Protein AF-F1VVU9-F1 (afdb_monomer_lite)

Foldseek 3Di:
DDDDDDDLVLLLVLCVVCVVVVHHDDLVSSCVSSVVDDDSVRSVVSVVVSCVVCVVVVVCVVVPPPDPPVVVVVVVVVVVVVVVVVVVVVVVVVVVVVVVVVVVVVVVVVVVVVVVVVVVVVVVVVVVVVVVVVVVVVVVVVVVVVVVVVVVVVVVVVVVVVVVVVVVVVVVVVVVVVVVVVVVVVVVVVVVVVVVVVVVVVVVVVVVVVVVVVVVVVVVVVVVVVVVVVVVVVVVVVVVVVVVVVVVVVVVVVVVVVVVVVVVVVVVVVVVVVVVVVVVVVVVVVVVVVVVVVVVVVVVVVVVVVVVVVVVVVVVVVVVVVVVVVVVVVVVVVVVVVVVVVVPPPVPDDDDDDDD

Secondary structure (DSSP, 8-state):
----PPPHHHHHHHHHHHHHTT----HHHHHHHTTT-S-HHHHHHHHHHHHHHHGGGTSSSSSSS---HHHHHHHHHHHHHHHHHHHHHHHHHHHHHHHHHHHHHHHHHHHHHHHHHHHHHHHHHHHHHHHHHHHHHHHHHHHHHHHHHHHHHHHHHHHHHHHHHHHHHHHHHHHHHHHHHHHHHHHHHHHHHHHHHHHHHHHHHHHHHHHHHHHHHHHHHHHHHHHHHHHHHHHHHHHHHHHHHHHHHHHHHHHHHHHHHHHHHHHHHHHHHHHHHHHHHHHHHHHHHHHHHHHHHHHHHHHHHHHHHHHHHHHHHHHHHHHHHHHHHHHHHHHHHHHHHHHHSSSSS-------

pLDDT: mean 82.26, std 16.67, range [35.66, 98.62]

Structure (mmCIF, N/CA/C/O backbone):
data_AF-F1VVU9-F1
#
_entry.id   AF-F1VVU9-F1
#
loop_
_atom_site.group_PDB
_atom_site.id
_atom_site.type_symbol
_atom_site.label_atom_id
_atom_site.label_alt_id
_atom_site.label_comp_id
_atom_site.label_asym_id
_atom_site.label_entity_id
_atom_site.label_seq_id
_atom_site.pdbx_PDB_ins_code
_atom_site.Cartn_x
_atom_site.Cartn_y
_atom_site.Cartn_z
_atom_site.occupancy
_atom_site.B_iso_or_equiv
_atom_site.auth_seq_id
_atom_site.auth_comp_id
_atom_site.auth_asym_id
_atom_site.auth_atom_id
_atom_site.pdbx_PDB_model_num
ATOM 1 N N . MET A 1 1 ? -30.086 0.769 147.452 1.00 35.66 1 MET A N 1
ATOM 2 C CA . MET A 1 1 ? -30.772 2.062 147.664 1.00 35.66 1 MET A CA 1
ATOM 3 C C . MET A 1 1 ? -32.186 1.770 148.122 1.00 35.66 1 MET A C 1
ATOM 5 O O . MET A 1 1 ? -32.934 1.160 147.366 1.00 35.66 1 MET A O 1
ATOM 9 N N . ALA A 1 2 ? -32.494 2.107 149.375 1.00 41.84 2 ALA A N 1
ATOM 10 C CA . ALA A 1 2 ? -33.818 1.946 149.959 1.00 41.84 2 ALA A CA 1
ATOM 11 C C . ALA A 1 2 ? -34.855 2.636 149.065 1.00 41.84 2 ALA A C 1
ATOM 13 O O . ALA A 1 2 ? -34.776 3.839 148.826 1.00 41.84 2 ALA A O 1
ATOM 14 N N . ARG A 1 3 ? -35.791 1.856 148.530 1.00 45.25 3 ARG A N 1
ATOM 15 C CA . ARG A 1 3 ? -36.979 2.381 147.863 1.00 45.25 3 ARG A CA 1
ATOM 16 C C . ARG A 1 3 ? -38.146 2.032 148.765 1.00 45.25 3 ARG A C 1
ATOM 18 O O . ARG A 1 3 ? -38.352 0.856 149.054 1.00 45.25 3 ARG A O 1
ATOM 25 N N . ALA A 1 4 ? -38.785 3.079 149.280 1.00 53.47 4 ALA A N 1
ATOM 26 C CA . ALA A 1 4 ? -39.844 3.025 150.273 1.00 53.47 4 ALA A CA 1
ATOM 27 C C . ALA A 1 4 ? -40.844 1.914 149.931 1.00 53.47 4 ALA A C 1
ATOM 29 O O . ALA A 1 4 ? -41.379 1.868 148.821 1.00 53.47 4 ALA A O 1
ATOM 30 N N . GLY A 1 5 ? -41.045 0.987 150.870 1.00 62.97 5 GLY A N 1
ATOM 31 C CA . GLY A 1 5 ? -42.147 0.041 150.773 1.00 62.97 5 GLY A CA 1
ATOM 32 C C . GLY A 1 5 ? -43.445 0.832 150.664 1.00 62.97 5 GLY A C 1
ATOM 33 O O . GLY A 1 5 ? -43.626 1.814 151.376 1.00 62.97 5 GLY A O 1
ATOM 34 N N . ILE A 1 6 ? -44.316 0.447 149.739 1.00 71.19 6 ILE A N 1
ATOM 35 C CA . ILE A 1 6 ? -45.601 1.122 149.546 1.00 71.19 6 ILE A CA 1
ATOM 36 C C . ILE A 1 6 ? -46.454 0.902 150.789 1.00 71.19 6 ILE A C 1
ATOM 38 O O . ILE A 1 6 ? -46.707 -0.247 151.160 1.00 71.19 6 ILE A O 1
ATOM 42 N N . LEU A 1 7 ? -46.908 1.991 151.412 1.00 77.56 7 LEU A N 1
ATOM 43 C CA . LEU A 1 7 ? -47.885 1.924 152.490 1.00 77.56 7 LEU A CA 1
ATOM 44 C C . LEU A 1 7 ? -49.290 1.709 151.913 1.00 77.56 7 LEU A C 1
ATOM 46 O O . LEU A 1 7 ? -49.639 2.207 150.842 1.00 77.56 7 LEU A O 1
ATOM 50 N N . TYR A 1 8 ? -50.125 0.985 152.659 1.00 78.81 8 TYR A N 1
ATOM 51 C CA . TYR A 1 8 ? -51.519 0.734 152.284 1.00 78.81 8 TYR A CA 1
ATOM 52 C C . TYR A 1 8 ? -52.319 2.033 152.077 1.00 78.81 8 TYR A C 1
ATOM 54 O O . TYR A 1 8 ? -53.141 2.098 151.169 1.00 78.81 8 TYR A O 1
ATOM 62 N N . SER A 1 9 ? -52.029 3.083 152.854 1.00 77.38 9 SER A N 1
ATOM 63 C CA . SER A 1 9 ? -52.656 4.407 152.735 1.00 77.38 9 SER A CA 1
ATOM 64 C C . SER A 1 9 ? -52.419 5.064 151.376 1.00 77.38 9 SER A C 1
ATOM 66 O O . SER A 1 9 ? -53.338 5.648 150.804 1.00 77.38 9 SER A O 1
ATOM 68 N N . ASP A 1 10 ? -51.208 4.940 150.830 1.00 80.19 10 ASP A N 1
ATOM 69 C CA . ASP A 1 10 ? -50.853 5.551 149.548 1.00 80.19 10 ASP A CA 1
ATOM 70 C C . ASP A 1 10 ? -51.567 4.833 148.403 1.00 80.19 10 ASP A C 1
ATOM 72 O O . ASP A 1 10 ? -52.120 5.467 147.502 1.00 80.19 10 ASP A O 1
ATOM 76 N N . LEU A 1 11 ? -51.630 3.501 148.482 1.00 84.81 11 LEU A N 1
ATOM 77 C CA . LEU A 1 11 ? -52.367 2.678 147.530 1.00 84.81 11 LEU A CA 1
ATOM 78 C C . LEU A 1 11 ? -53.877 2.935 147.597 1.00 84.81 11 LEU A C 1
ATOM 80 O O . LEU A 1 11 ? -54.511 3.041 146.549 1.00 84.81 11 LEU A O 1
ATOM 84 N N . ALA A 1 12 ? -54.440 3.082 148.799 1.00 78.88 12 ALA A N 1
ATOM 85 C CA . ALA A 1 12 ? -55.850 3.402 148.997 1.00 78.88 12 ALA A CA 1
ATOM 86 C C . ALA A 1 12 ? -56.210 4.779 148.414 1.00 78.88 12 ALA A C 1
ATOM 88 O O . ALA A 1 12 ? -57.203 4.899 147.700 1.00 78.88 12 ALA A O 1
ATOM 89 N N . ASN A 1 13 ? -55.365 5.795 148.623 1.00 81.31 13 ASN A N 1
ATOM 90 C CA . ASN A 1 13 ? -55.556 7.128 148.042 1.00 81.31 13 ASN A CA 1
ATOM 91 C C . ASN A 1 13 ? -55.438 7.121 146.510 1.00 81.31 13 ASN A C 1
ATOM 93 O O . ASN A 1 13 ? -56.239 7.758 145.823 1.00 81.31 13 ASN A O 1
ATOM 97 N N . ALA A 1 14 ? -54.463 6.394 145.958 1.00 81.25 14 ALA A N 1
ATOM 98 C CA . ALA A 1 14 ? -54.298 6.265 144.510 1.00 81.25 14 ALA A CA 1
ATOM 99 C C . ALA A 1 14 ? -55.477 5.520 143.861 1.00 81.25 14 ALA A C 1
ATOM 101 O O . ALA A 1 14 ? -55.966 5.933 142.809 1.00 81.25 14 ALA A O 1
ATOM 102 N N . ALA A 1 15 ? -55.969 4.455 144.499 1.00 80.44 15 ALA A N 1
ATOM 103 C CA . ALA A 1 15 ? -57.132 3.712 144.029 1.00 80.44 15 ALA A CA 1
ATOM 104 C C . ALA A 1 15 ? -58.431 4.535 144.139 1.00 80.44 15 ALA A C 1
ATOM 106 O O . ALA A 1 15 ? -59.210 4.552 143.186 1.00 80.44 15 ALA A O 1
ATOM 107 N N . ALA A 1 16 ? -58.625 5.286 145.230 1.00 79.88 16 ALA A N 1
ATOM 108 C CA . ALA A 1 16 ? -59.770 6.182 145.403 1.00 79.88 16 ALA A CA 1
ATOM 109 C C . ALA A 1 16 ? -59.789 7.324 144.370 1.00 79.88 16 ALA A C 1
ATOM 111 O O . ALA A 1 16 ? -60.843 7.624 143.812 1.00 79.88 16 ALA A O 1
ATOM 112 N N . ARG A 1 17 ? -58.628 7.919 144.044 1.00 80.88 17 ARG A N 1
ATOM 113 C CA . ARG A 1 17 ? -58.523 8.930 142.972 1.00 80.88 17 ARG A CA 1
ATOM 114 C C . ARG A 1 17 ? -58.902 8.371 141.601 1.00 80.88 17 ARG A C 1
ATOM 116 O O . ARG A 1 17 ? -59.651 9.015 140.879 1.00 80.88 17 ARG A O 1
ATOM 123 N N . LEU A 1 18 ? -58.438 7.167 141.259 1.00 80.19 18 LEU A N 1
ATOM 124 C CA . LEU A 1 18 ? -58.791 6.527 139.985 1.00 80.19 18 LEU A CA 1
ATOM 125 C C . LEU A 1 18 ? -60.296 6.254 139.870 1.00 80.19 18 LEU A C 1
ATOM 127 O O . LEU A 1 18 ? -60.867 6.469 138.801 1.00 80.19 18 LEU A O 1
ATOM 131 N N . VAL A 1 19 ? -60.941 5.845 140.968 1.00 80.50 19 VAL A N 1
ATOM 132 C CA . VAL A 1 19 ? -62.401 5.669 141.007 1.00 80.50 19 VAL A CA 1
ATOM 133 C C . VAL A 1 19 ? -63.136 7.004 140.879 1.00 80.50 19 VAL A C 1
ATOM 135 O O . VAL A 1 19 ? -64.104 7.073 140.128 1.00 80.50 19 VAL A O 1
ATOM 138 N N . ALA A 1 20 ? -62.665 8.074 141.531 1.00 75.50 20 ALA A N 1
ATOM 139 C CA . ALA A 1 20 ? -63.241 9.414 141.371 1.00 75.50 20 ALA A CA 1
ATOM 140 C C . ALA A 1 20 ? -63.119 9.947 139.927 1.00 75.50 20 ALA A C 1
ATOM 142 O O . ALA A 1 20 ? -63.977 10.696 139.471 1.00 75.50 20 ALA A O 1
ATOM 143 N N . GLU A 1 21 ? -62.097 9.515 139.183 1.00 75.56 21 GLU A N 1
ATOM 144 C CA . GLU A 1 21 ? -61.937 9.775 137.743 1.00 75.56 21 GLU A CA 1
ATOM 145 C C . GLU A 1 21 ? -62.767 8.837 136.838 1.00 75.56 21 GLU A C 1
ATOM 147 O O . GLU A 1 21 ? -62.629 8.881 135.614 1.00 75.56 21 GLU A O 1
ATOM 152 N N . GLY A 1 22 ? -63.597 7.955 137.406 1.00 67.06 22 GLY A N 1
ATOM 153 C CA . GLY A 1 22 ? -64.422 6.997 136.660 1.00 67.06 22 GLY A CA 1
ATOM 154 C C . GLY A 1 22 ? -63.644 5.834 136.029 1.00 67.06 22 GLY A C 1
ATOM 155 O O . GLY A 1 22 ? -64.197 5.092 135.216 1.00 67.06 22 GLY A O 1
ATOM 156 N N . LYS A 1 23 ? -62.365 5.645 136.383 1.00 73.75 23 LYS A N 1
ATOM 157 C CA . LYS A 1 23 ? -61.509 4.565 135.863 1.00 73.75 23 LYS A CA 1
ATOM 158 C C . LYS A 1 23 ? -61.449 3.406 136.855 1.00 73.75 23 LYS A C 1
ATOM 160 O O . LYS A 1 23 ? -61.218 3.589 138.046 1.00 73.75 23 LYS A O 1
ATOM 165 N N . ASN A 1 24 ? -61.590 2.179 136.358 1.00 73.00 24 ASN A N 1
ATOM 166 C CA . ASN A 1 24 ? -61.609 0.992 137.212 1.00 73.00 24 ASN A CA 1
ATOM 167 C C . ASN A 1 24 ? -60.177 0.642 137.690 1.00 73.00 24 ASN A C 1
ATOM 169 O O . ASN A 1 24 ? -59.316 0.364 136.847 1.00 73.00 24 ASN A O 1
ATOM 173 N N . PRO A 1 25 ? -59.870 0.648 139.005 1.00 78.25 25 PRO A N 1
ATOM 174 C CA . PRO A 1 25 ? -58.500 0.501 139.491 1.00 78.25 25 PRO A CA 1
ATOM 175 C C . PRO A 1 25 ? -57.985 -0.927 139.253 1.00 78.25 25 PRO A C 1
ATOM 177 O O . PRO A 1 25 ? -58.376 -1.883 139.926 1.00 78.25 25 PRO A O 1
ATOM 180 N N . THR A 1 26 ? -57.098 -1.095 138.276 1.00 80.50 26 THR A N 1
ATOM 181 C CA . THR A 1 26 ? -56.337 -2.324 138.009 1.00 80.50 26 THR A CA 1
ATOM 182 C C . THR A 1 26 ? -54.930 -2.206 138.591 1.00 80.50 26 THR A C 1
ATOM 184 O O . THR A 1 26 ? -54.465 -1.114 138.909 1.00 80.50 26 THR A O 1
ATOM 187 N N . VAL A 1 27 ? -54.227 -3.332 138.751 1.00 78.38 27 VAL A N 1
ATOM 188 C CA . VAL A 1 27 ? -52.868 -3.340 139.329 1.00 78.38 27 VAL A CA 1
ATOM 189 C C . VAL A 1 27 ? -51.932 -2.407 138.553 1.00 78.38 27 VAL A C 1
ATOM 191 O O . VAL A 1 27 ? -51.147 -1.686 139.164 1.00 78.38 27 VAL A O 1
ATOM 194 N N . ASP A 1 28 ? -52.048 -2.373 137.224 1.00 79.50 28 ASP A N 1
ATOM 195 C CA . ASP A 1 28 ? -51.233 -1.504 136.376 1.00 79.50 28 ASP A CA 1
ATOM 196 C C . ASP A 1 28 ? -51.656 -0.032 136.455 1.00 79.50 28 ASP A C 1
ATOM 198 O O . ASP A 1 28 ? -50.787 0.832 136.573 1.00 79.50 28 ASP A O 1
ATOM 202 N N . SER A 1 29 ? -52.958 0.277 136.494 1.00 80.56 29 SER A N 1
ATOM 203 C CA . SER A 1 29 ? -53.413 1.670 136.613 1.00 80.56 29 SER A CA 1
ATOM 204 C C . SER A 1 29 ? -53.068 2.279 137.976 1.00 80.56 29 SER A C 1
ATOM 206 O O . SER A 1 29 ? -52.624 3.423 138.041 1.00 80.56 29 SER A O 1
ATOM 208 N N . VAL A 1 30 ? -53.201 1.512 139.064 1.00 80.81 30 VAL A N 1
ATOM 209 C CA . VAL A 1 30 ? -52.825 1.943 140.424 1.00 80.81 30 VAL A CA 1
ATOM 210 C C . VAL A 1 30 ? -51.312 2.105 140.538 1.00 80.81 30 VAL A C 1
ATOM 212 O O . VAL A 1 30 ? -50.839 3.072 141.126 1.00 80.81 30 VAL A O 1
ATOM 215 N N . ARG A 1 31 ? -50.535 1.214 139.912 1.00 83.62 31 ARG A N 1
ATOM 216 C CA . ARG A 1 31 ? -49.077 1.352 139.835 1.00 83.62 31 ARG A CA 1
ATOM 217 C C . ARG A 1 31 ? -48.668 2.629 139.104 1.00 83.62 31 ARG A C 1
ATOM 219 O O . ARG A 1 31 ? -47.769 3.316 139.578 1.00 83.62 31 ARG A O 1
ATOM 226 N N . VAL A 1 32 ? -49.319 2.974 137.992 1.00 81.38 32 VAL A N 1
ATOM 227 C CA . VAL A 1 32 ? -49.064 4.245 137.289 1.00 81.38 32 VAL A CA 1
ATOM 228 C C . VAL A 1 32 ? -49.434 5.441 138.170 1.00 81.38 32 VAL A C 1
ATOM 230 O O . VAL A 1 32 ? -48.628 6.361 138.290 1.00 81.38 32 VAL A O 1
ATOM 233 N N . ALA A 1 33 ? -50.584 5.403 138.849 1.00 79.56 33 ALA A N 1
ATOM 234 C CA . ALA A 1 33 ? -51.021 6.467 139.761 1.00 79.56 33 ALA A CA 1
ATOM 235 C C . ALA A 1 33 ? -50.081 6.661 140.970 1.00 79.56 33 ALA A C 1
ATOM 237 O O . ALA A 1 33 ? -49.940 7.774 141.468 1.00 79.56 33 ALA A O 1
ATOM 238 N N . LEU A 1 34 ? -49.384 5.602 141.394 1.00 78.44 34 LEU A N 1
ATOM 239 C CA . LEU A 1 34 ? -48.318 5.623 142.406 1.00 78.44 34 LEU A CA 1
ATOM 240 C C . LEU A 1 34 ? -46.930 5.985 141.829 1.00 78.44 34 LEU A C 1
ATOM 242 O O . LEU A 1 34 ? -45.905 5.769 142.478 1.00 78.44 34 LEU A O 1
ATOM 246 N N . GLY A 1 35 ? -46.857 6.493 140.594 1.00 79.38 35 GLY A N 1
ATOM 247 C CA . GLY A 1 35 ? -45.598 6.889 139.954 1.00 79.38 35 GLY A CA 1
ATOM 248 C C . GLY A 1 35 ? -44.742 5.708 139.484 1.00 79.38 35 GLY A C 1
ATOM 249 O O . GLY A 1 35 ? -43.517 5.758 139.556 1.00 79.38 35 GLY A O 1
ATOM 250 N N . SER A 1 36 ? -45.372 4.618 139.037 1.00 76.88 36 SER A N 1
ATOM 251 C CA . SER A 1 36 ? -44.733 3.361 138.601 1.00 76.88 36 SER A CA 1
ATOM 252 C C . SER A 1 36 ? -43.874 2.658 139.660 1.00 76.88 36 SER A C 1
ATOM 254 O O . SER A 1 36 ? -43.058 1.789 139.332 1.00 76.88 36 SER A O 1
ATOM 256 N N . THR A 1 37 ? -44.091 2.987 140.932 1.00 71.94 37 THR A N 1
ATOM 257 C CA . THR A 1 37 ? -43.375 2.414 142.076 1.00 71.94 37 THR A CA 1
ATOM 258 C C . THR A 1 37 ? -44.166 1.233 142.644 1.00 71.94 37 THR A C 1
ATOM 260 O O . THR A 1 37 ? -45.393 1.258 142.651 1.00 71.94 37 THR A O 1
ATOM 263 N N . GLY A 1 38 ? -43.469 0.178 143.091 1.00 72.00 38 GLY A N 1
ATOM 264 C CA . GLY A 1 38 ? -44.067 -1.069 143.593 1.00 72.00 38 GLY A CA 1
ATOM 265 C C . GLY A 1 38 ? -44.114 -2.201 142.580 1.00 72.00 38 GLY A C 1
ATOM 266 O O . GLY A 1 38 ? -44.507 -2.014 141.428 1.00 72.00 38 GLY A O 1
ATOM 267 N N . SER A 1 39 ? -43.727 -3.404 143.004 1.00 75.31 39 SER A N 1
ATOM 268 C CA . SER A 1 39 ? -43.893 -4.601 142.183 1.00 75.31 39 SER A CA 1
ATOM 269 C C . SER A 1 39 ? -45.364 -5.021 142.143 1.00 75.31 39 SER A C 1
ATOM 271 O O . SER A 1 39 ? -46.108 -4.862 143.116 1.00 75.31 39 SER A O 1
ATOM 273 N N . LYS A 1 40 ? -45.782 -5.618 141.016 1.00 73.56 40 LYS A N 1
ATOM 274 C CA . LYS A 1 40 ? -47.131 -6.189 140.852 1.00 73.56 40 LYS A CA 1
ATOM 275 C C . LYS A 1 40 ? -47.493 -7.145 141.999 1.00 73.56 40 LYS A C 1
ATOM 277 O O . LYS A 1 40 ? -48.642 -7.161 142.422 1.00 73.56 40 LYS A O 1
ATOM 282 N N . SER A 1 41 ? -46.510 -7.872 142.542 1.00 74.62 41 SER A N 1
ATOM 283 C CA . SER A 1 41 ? -46.673 -8.795 143.673 1.00 74.62 41 SER A CA 1
ATOM 284 C C . SER A 1 41 ? -47.023 -8.118 145.003 1.00 74.62 41 SER A C 1
ATOM 286 O O . SER A 1 41 ? -47.679 -8.743 145.826 1.00 74.62 41 SER A O 1
ATOM 288 N N . THR A 1 42 ? -46.625 -6.859 145.214 1.00 77.88 42 THR A N 1
ATOM 289 C CA . THR A 1 42 ? -46.925 -6.100 146.443 1.00 77.88 42 THR A CA 1
ATOM 290 C C . THR A 1 42 ? -48.225 -5.308 146.303 1.00 77.88 42 THR A C 1
ATOM 292 O O . THR A 1 42 ? -49.017 -5.238 147.238 1.00 77.88 42 THR A O 1
ATOM 295 N N . ILE A 1 43 ? -48.490 -4.759 145.112 1.00 79.06 43 ILE A N 1
ATOM 296 C CA . ILE A 1 43 ? -49.705 -3.978 144.825 1.00 79.06 43 ILE A CA 1
ATOM 297 C C . ILE A 1 43 ? -50.937 -4.885 144.737 1.00 79.06 43 ILE A C 1
ATOM 299 O O . ILE A 1 43 ? -51.990 -4.511 145.237 1.00 79.06 43 ILE A O 1
ATOM 303 N N . ALA A 1 44 ? -50.834 -6.080 144.146 1.00 79.44 44 ALA A N 1
ATOM 304 C CA . ALA A 1 44 ? -51.977 -6.980 143.981 1.00 79.44 44 ALA A CA 1
ATOM 305 C C . ALA A 1 44 ? -52.686 -7.372 145.300 1.00 79.44 44 ALA A C 1
ATOM 307 O O . ALA A 1 44 ? -53.908 -7.228 145.350 1.00 79.44 44 ALA A O 1
ATOM 308 N N . PRO A 1 45 ? -52.002 -7.821 146.376 1.00 79.19 45 PRO A N 1
ATOM 309 C CA . PRO A 1 45 ? -52.670 -8.159 147.635 1.00 79.19 45 PRO A CA 1
ATOM 310 C C . PRO A 1 45 ? -53.223 -6.929 148.368 1.00 79.19 45 PRO A C 1
ATOM 312 O O . PRO A 1 45 ? -54.320 -7.001 148.917 1.00 79.19 45 PRO A O 1
ATOM 315 N N . LEU A 1 46 ? -52.526 -5.786 148.328 1.00 80.69 46 LEU A N 1
ATOM 316 C CA . LEU A 1 46 ? -53.005 -4.534 148.928 1.00 80.69 46 LEU A CA 1
ATOM 317 C C . LEU A 1 46 ? -54.212 -3.963 148.168 1.00 80.69 46 LEU A C 1
ATOM 319 O O . LEU A 1 46 ? -55.184 -3.557 148.792 1.00 80.69 46 LEU A O 1
ATOM 323 N N . LEU A 1 47 ? -54.202 -4.005 146.833 1.00 80.00 47 LEU A N 1
ATOM 324 C CA . LEU A 1 47 ? -55.339 -3.612 145.999 1.00 80.00 47 LEU A CA 1
ATOM 325 C C . LEU A 1 47 ? -56.507 -4.581 146.155 1.00 80.00 47 LEU A C 1
ATOM 327 O O . LEU A 1 47 ? -57.649 -4.146 146.112 1.00 80.00 47 LEU A O 1
ATOM 331 N N . LYS A 1 48 ? -56.246 -5.875 146.368 1.00 79.19 48 LYS A N 1
ATOM 332 C CA . LYS A 1 48 ? -57.291 -6.849 146.700 1.00 79.19 48 LYS A CA 1
ATOM 333 C C . LYS A 1 48 ? -57.898 -6.569 148.076 1.00 79.19 48 LYS A C 1
ATOM 335 O O . LYS A 1 48 ? -59.107 -6.682 148.203 1.00 79.19 48 LYS A O 1
ATOM 340 N N . ARG A 1 49 ? -57.101 -6.160 149.072 1.00 79.19 49 ARG A N 1
ATOM 341 C CA . ARG A 1 49 ? -57.602 -5.732 150.390 1.00 79.19 49 ARG A CA 1
ATOM 342 C C . ARG A 1 49 ? -58.408 -4.433 150.302 1.00 79.19 49 ARG A C 1
ATOM 344 O O . ARG A 1 49 ? -59.511 -4.389 150.823 1.00 79.19 49 ARG A O 1
ATOM 351 N N . TRP A 1 50 ? -57.917 -3.436 149.566 1.00 77.88 50 TRP A N 1
ATOM 352 C CA . TRP A 1 50 ? -58.646 -2.187 149.328 1.00 77.88 50 TRP A CA 1
ATOM 353 C C . TRP A 1 50 ? -59.939 -2.426 148.552 1.00 77.88 50 TRP A C 1
ATOM 355 O O . TRP A 1 50 ? -60.985 -1.926 148.943 1.00 77.88 50 TRP A O 1
ATOM 365 N N . LYS A 1 51 ? -59.893 -3.256 147.500 1.00 74.12 51 LYS A N 1
ATOM 366 C CA . LYS A 1 51 ? -61.091 -3.692 146.786 1.00 74.12 51 LYS A CA 1
ATOM 367 C C . LYS A 1 51 ? -62.016 -4.482 147.694 1.00 74.12 51 LYS A C 1
ATOM 369 O O . LYS A 1 51 ? -63.189 -4.228 147.615 1.00 74.12 51 LYS A O 1
ATOM 374 N N . ALA A 1 52 ? -61.557 -5.359 148.580 1.00 73.44 52 ALA A N 1
ATOM 375 C CA . ALA A 1 52 ? -62.459 -6.024 149.523 1.00 73.44 52 ALA A CA 1
ATOM 376 C C . ALA A 1 52 ? -63.120 -5.026 150.498 1.00 73.44 52 ALA A C 1
ATOM 378 O O . ALA A 1 52 ? -64.307 -5.143 150.757 1.00 73.44 52 ALA A O 1
ATOM 379 N N . GLU A 1 53 ? -62.388 -4.011 150.972 1.00 66.94 53 GLU A N 1
ATOM 380 C CA . GLU A 1 53 ? -62.917 -2.954 151.852 1.00 66.94 53 GLU A CA 1
ATOM 381 C C . GLU A 1 53 ? -63.802 -1.918 151.105 1.00 66.94 53 GLU A C 1
ATOM 383 O O . GLU A 1 53 ? -64.583 -1.227 151.747 1.00 66.94 53 GLU A O 1
ATOM 388 N N . HIS A 1 54 ? -63.702 -1.797 149.768 1.00 64.94 54 HIS A N 1
ATOM 389 C CA . HIS A 1 54 ? -64.432 -0.812 148.935 1.00 64.94 54 HIS A CA 1
ATOM 390 C C . HIS A 1 54 ? -65.328 -1.435 147.830 1.00 64.94 54 HIS A C 1
ATOM 392 O O . HIS A 1 54 ? -66.011 -0.705 147.113 1.00 64.94 54 HIS A O 1
ATOM 398 N N . GLN A 1 55 ? -65.358 -2.763 147.655 1.00 55.41 55 GLN A N 1
ATOM 399 C CA . GLN A 1 55 ? -66.237 -3.478 146.704 1.00 55.41 55 GLN A CA 1
ATOM 400 C C . GLN A 1 55 ? -67.641 -3.684 147.263 1.00 55.41 55 GLN A C 1
ATOM 402 O O . GLN A 1 55 ? -68.558 -3.861 146.464 1.00 55.41 55 GLN A O 1
ATOM 407 N N . ASP A 1 56 ? -67.836 -3.526 148.572 1.00 48.53 56 ASP A N 1
ATOM 408 C CA . ASP A 1 56 ? -69.175 -3.394 149.153 1.00 48.53 56 ASP A CA 1
ATOM 409 C C . ASP A 1 56 ? -69.839 -2.046 148.796 1.00 48.53 56 ASP A C 1
ATOM 411 O O . ASP A 1 56 ? -71.034 -1.882 149.002 1.00 48.53 56 ASP A O 1
ATOM 415 N N . ALA A 1 57 ? -69.117 -1.110 148.159 1.00 51.28 57 ALA A N 1
ATOM 416 C CA . ALA A 1 57 ? -69.660 0.173 147.694 1.00 51.28 57 ALA A CA 1
ATOM 417 C C . ALA A 1 57 ? -69.996 0.226 146.185 1.00 51.28 57 ALA A C 1
ATOM 419 O O . ALA A 1 57 ? -70.520 1.231 145.710 1.00 51.28 57 ALA A O 1
ATOM 420 N N . VAL A 1 58 ? -69.724 -0.833 145.403 1.00 48.66 58 VAL A N 1
ATOM 421 C CA . VAL A 1 58 ? -70.039 -0.880 143.949 1.00 48.66 58 VAL A CA 1
ATOM 422 C C . VAL A 1 58 ? -71.228 -1.803 143.638 1.00 48.66 58 VAL A C 1
ATOM 424 O O . VAL A 1 58 ? -71.789 -1.751 142.545 1.00 48.66 58 VAL A O 1
ATOM 427 N N . VAL A 1 59 ? -71.700 -2.569 144.625 1.00 45.56 59 VAL A N 1
ATOM 428 C CA . VAL A 1 59 ? -73.018 -3.231 144.576 1.00 45.56 59 VAL A CA 1
ATOM 429 C C . VAL A 1 59 ? -74.155 -2.237 144.900 1.00 45.56 59 VAL A C 1
ATOM 431 O O . VAL A 1 59 ? -75.315 -2.510 144.605 1.00 45.56 59 VAL A O 1
ATOM 434 N N . ASP A 1 60 ? -73.822 -1.028 145.366 1.00 44.81 60 ASP A N 1
ATOM 435 C CA . ASP A 1 60 ? -74.778 -0.037 145.884 1.00 44.81 60 ASP A CA 1
ATOM 436 C C . ASP A 1 60 ? -75.023 1.182 144.960 1.00 44.81 60 ASP A C 1
ATOM 438 O O . ASP A 1 60 ? -75.576 2.200 145.363 1.00 44.81 60 ASP A O 1
ATOM 442 N N . VAL A 1 61 ? -74.645 1.100 143.674 1.00 47.41 61 VAL A N 1
ATOM 443 C CA . VAL A 1 61 ? -74.997 2.124 142.652 1.00 47.41 61 VAL A CA 1
ATOM 444 C C . VAL A 1 61 ? -76.154 1.661 141.751 1.00 47.41 61 VAL A C 1
ATOM 446 O O . VAL A 1 61 ? -76.806 2.469 141.093 1.00 47.41 61 VAL A O 1
ATOM 449 N N . ALA A 1 62 ? -76.496 0.369 141.787 1.00 46.22 62 ALA A N 1
ATOM 450 C CA . ALA A 1 62 ? -77.691 -0.174 141.134 1.00 46.22 62 ALA A CA 1
ATOM 451 C C . ALA A 1 62 ? -78.968 -0.043 141.993 1.00 46.22 62 ALA A C 1
ATOM 453 O O . ALA A 1 62 ? -80.064 -0.227 141.470 1.00 46.22 62 ALA A O 1
ATOM 454 N N . GLN A 1 63 ? -78.846 0.305 143.282 1.00 41.47 63 GLN A N 1
ATOM 455 C CA . GLN A 1 63 ? -79.983 0.530 144.189 1.00 41.47 63 GLN A CA 1
ATOM 456 C C . GLN A 1 63 ? -80.194 2.014 144.560 1.00 41.47 63 GLN A C 1
ATOM 458 O O . GLN A 1 63 ? -81.287 2.379 144.983 1.00 41.47 63 GLN A O 1
ATOM 463 N N . GLY A 1 64 ? -79.214 2.897 144.312 1.00 45.22 64 GLY A N 1
ATOM 464 C CA . GLY A 1 64 ? -79.281 4.323 144.677 1.00 45.22 64 GLY A CA 1
ATOM 465 C C . GLY A 1 64 ? -79.796 5.300 143.607 1.00 45.22 64 GLY A C 1
ATOM 466 O O . GLY A 1 64 ? -80.038 6.461 143.924 1.00 45.22 64 GLY A O 1
ATOM 467 N N . LEU A 1 65 ? -79.979 4.875 142.350 1.00 47.03 65 LEU A N 1
ATOM 468 C CA . LEU A 1 65 ? -80.381 5.778 141.255 1.00 47.03 65 LEU A CA 1
ATOM 469 C C . LEU A 1 65 ? -81.871 5.755 140.900 1.00 47.03 65 LEU A C 1
ATOM 471 O O . LEU A 1 65 ? -82.273 6.513 140.026 1.00 47.03 65 LEU A O 1
ATOM 475 N N . GLY A 1 66 ? -82.708 4.940 141.555 1.00 43.53 66 GLY A N 1
ATOM 476 C CA . GLY A 1 66 ? -84.170 5.011 141.384 1.00 43.53 66 GLY A CA 1
ATOM 477 C C . GLY A 1 66 ? -84.656 4.912 139.928 1.00 43.53 66 GLY A C 1
ATOM 478 O O . GLY A 1 66 ? -85.772 5.327 139.626 1.00 43.53 66 GLY A O 1
ATOM 479 N N . LEU A 1 67 ? -83.824 4.389 139.019 1.00 46.97 67 LEU A N 1
ATOM 480 C CA . LEU A 1 67 ? -84.201 4.126 137.641 1.00 46.97 67 LEU A CA 1
ATOM 481 C C . LEU A 1 67 ? -84.866 2.746 137.601 1.00 46.97 67 LEU A C 1
ATOM 483 O O . LEU A 1 67 ? -84.228 1.754 137.963 1.00 46.97 67 LEU A O 1
ATOM 487 N N . PRO A 1 68 ? -86.136 2.660 137.172 1.00 55.31 68 PRO A N 1
ATOM 488 C CA . PRO A 1 68 ? -86.854 1.399 137.092 1.00 55.31 68 PRO A CA 1
ATOM 489 C C . PRO A 1 68 ? -86.055 0.392 136.257 1.00 55.31 68 PRO A C 1
ATOM 491 O O . PRO A 1 68 ? -85.627 0.719 135.149 1.00 55.31 68 PRO A O 1
ATOM 494 N N . GLY A 1 69 ? -85.912 -0.848 136.740 1.00 58.97 69 GLY A N 1
ATOM 495 C CA . GLY A 1 69 ? -85.299 -1.961 135.996 1.00 58.97 69 GLY A CA 1
ATOM 496 C C . GLY A 1 69 ? -85.678 -2.059 134.500 1.00 58.97 69 GLY A C 1
ATOM 497 O O . GLY A 1 69 ? -84.791 -2.359 133.698 1.00 58.97 69 GLY A O 1
ATOM 498 N N . PRO A 1 70 ? -86.918 -1.714 134.077 1.00 60.75 70 PRO A N 1
ATOM 499 C CA . PRO A 1 70 ? -87.297 -1.657 132.661 1.00 60.75 70 PRO A CA 1
ATOM 500 C C . PRO A 1 70 ? -86.483 -0.681 131.794 1.00 60.75 70 PRO A C 1
ATOM 502 O O . PRO A 1 70 ? -86.253 -0.956 130.620 1.00 60.75 70 PRO A O 1
ATOM 505 N N . LEU A 1 71 ? -86.030 0.452 132.339 1.00 60.59 71 LEU A N 1
ATOM 506 C CA . LEU A 1 71 ? -85.338 1.508 131.584 1.00 60.59 71 LEU A CA 1
ATOM 507 C C . LEU A 1 71 ? -83.875 1.145 131.297 1.00 60.59 71 LEU A C 1
ATOM 509 O O . LEU A 1 71 ? -83.397 1.339 130.183 1.00 60.59 71 LEU A O 1
ATOM 513 N N . LEU A 1 72 ? -83.186 0.539 132.268 1.00 63.62 72 LEU A N 1
ATOM 514 C CA . LEU A 1 72 ? -81.847 -0.026 132.063 1.00 63.62 72 LEU A CA 1
ATOM 515 C C . LEU A 1 72 ? -81.873 -1.187 131.062 1.00 63.62 72 LEU A C 1
ATOM 517 O O . LEU A 1 72 ? -80.950 -1.332 130.262 1.00 63.62 72 LEU A O 1
ATOM 521 N N . GLN A 1 73 ? -82.941 -1.986 131.076 1.00 65.31 73 GLN A N 1
ATOM 522 C CA . GLN A 1 73 ? -83.148 -3.059 130.108 1.00 65.31 73 GLN A CA 1
ATOM 523 C C . GLN A 1 73 ? -83.446 -2.514 128.702 1.00 65.31 73 GLN A C 1
ATOM 525 O O . GLN A 1 73 ? -82.908 -3.032 127.728 1.00 65.31 73 GLN A O 1
ATOM 530 N N . ALA A 1 74 ? -84.216 -1.426 128.585 1.00 69.62 74 ALA A N 1
ATOM 531 C CA . ALA A 1 74 ? -84.452 -0.741 127.314 1.00 69.62 74 ALA A CA 1
ATOM 532 C C . ALA A 1 74 ? -83.179 -0.080 126.757 1.00 69.62 74 ALA A C 1
ATOM 534 O O . ALA A 1 74 ? -82.906 -0.199 125.568 1.00 6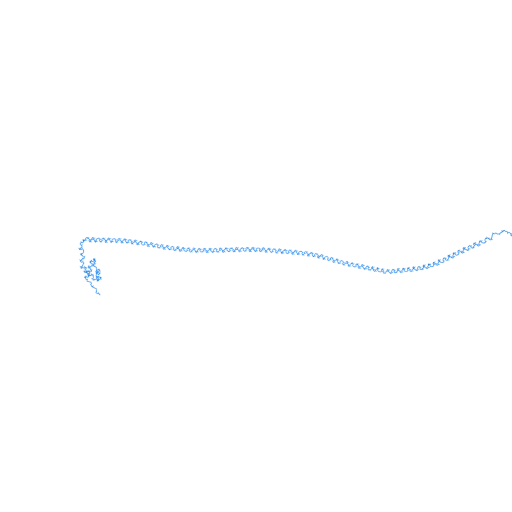9.62 74 ALA A O 1
ATOM 535 N N . MET A 1 75 ? -82.363 0.562 127.601 1.00 70.19 75 MET A N 1
ATOM 536 C CA . MET A 1 75 ? -81.074 1.129 127.183 1.00 70.19 75 MET A CA 1
ATOM 537 C C . MET A 1 75 ? -80.071 0.051 126.765 1.00 70.19 75 MET A C 1
ATOM 539 O O . MET A 1 75 ? -79.376 0.238 125.770 1.00 70.19 75 MET A O 1
ATOM 543 N N . LYS A 1 76 ? -80.022 -1.089 127.470 1.00 72.38 76 LYS A N 1
ATOM 544 C CA . LYS A 1 76 ? -79.250 -2.259 127.025 1.00 72.38 76 LYS A CA 1
ATOM 545 C C . LYS A 1 76 ? -79.754 -2.788 125.687 1.00 72.38 76 LYS A C 1
ATOM 547 O O . LYS A 1 76 ? -78.942 -2.960 124.795 1.00 72.38 76 LYS A O 1
ATOM 552 N N . GLY A 1 77 ? -81.067 -2.929 125.505 1.00 73.88 77 GLY A N 1
ATOM 553 C CA . GLY A 1 77 ? -81.647 -3.372 124.234 1.00 73.88 77 GLY A CA 1
ATOM 554 C C . GLY A 1 77 ? -81.425 -2.393 123.073 1.00 73.88 77 GLY A C 1
ATOM 555 O O . GLY A 1 77 ? -81.262 -2.825 121.939 1.00 73.88 77 GLY A O 1
ATOM 556 N N . ILE A 1 78 ? -81.387 -1.078 123.325 1.00 77.62 78 ILE A N 1
ATOM 557 C CA . ILE A 1 78 ? -81.016 -0.069 122.315 1.00 77.62 78 ILE A CA 1
ATOM 558 C C . ILE A 1 78 ? -79.521 -0.152 121.998 1.00 77.62 78 ILE A C 1
ATOM 560 O O . ILE A 1 78 ? -79.147 -0.032 120.838 1.00 77.62 78 ILE A O 1
ATOM 564 N N . HIS A 1 79 ? -78.670 -0.362 123.004 1.00 76.50 79 HIS A N 1
ATOM 565 C CA . HIS A 1 79 ? -77.236 -0.541 122.798 1.00 76.50 79 HIS A CA 1
ATOM 566 C C . HIS A 1 79 ? -76.929 -1.827 122.024 1.00 76.50 79 HIS A C 1
ATOM 568 O O . HIS A 1 79 ? -76.148 -1.770 121.087 1.00 76.50 79 HIS A O 1
ATOM 574 N N . GLU A 1 80 ? -77.588 -2.938 122.358 1.00 80.00 80 GLU A N 1
ATOM 575 C CA . GLU A 1 80 ? -77.500 -4.220 121.648 1.00 80.00 80 GLU A CA 1
ATOM 576 C C . GLU A 1 80 ? -77.984 -4.074 120.201 1.00 80.00 80 GLU A C 1
ATOM 578 O O . GLU A 1 80 ? -77.246 -4.414 119.289 1.00 80.00 80 GLU A O 1
ATOM 583 N N . LYS A 1 81 ? -79.142 -3.440 119.961 1.00 78.75 81 LYS A N 1
ATOM 584 C CA . LYS A 1 81 ? -79.620 -3.156 118.595 1.00 78.75 81 LYS A CA 1
ATOM 585 C C . LYS A 1 81 ? -78.693 -2.232 117.809 1.00 78.75 81 LYS A C 1
ATOM 587 O O . LYS A 1 81 ? -78.462 -2.473 116.637 1.00 78.75 81 LYS A O 1
ATOM 592 N N . LEU A 1 82 ? -78.151 -1.186 118.435 1.00 84.12 82 LEU A N 1
ATOM 593 C CA . LEU A 1 82 ? -77.178 -0.299 117.792 1.00 84.12 82 LEU A CA 1
ATOM 594 C C . LEU A 1 82 ? -75.878 -1.049 117.479 1.00 84.12 82 LEU A C 1
ATOM 596 O O . LEU A 1 82 ? -75.258 -0.804 116.450 1.00 84.12 82 LEU A O 1
ATOM 600 N N . GLN A 1 83 ? -75.458 -1.946 118.368 1.00 82.69 83 GLN A N 1
ATOM 601 C CA . GLN A 1 83 ? -74.279 -2.778 118.182 1.00 82.69 83 GLN A CA 1
ATOM 602 C C . GLN A 1 83 ? -74.500 -3.781 117.045 1.00 82.69 83 GLN A C 1
ATOM 604 O O . GLN A 1 83 ? -73.625 -3.892 116.194 1.00 82.69 83 GLN A O 1
ATOM 609 N N . ASP A 1 84 ? -75.674 -4.408 116.972 1.00 83.25 84 ASP A N 1
ATOM 610 C CA . ASP A 1 84 ? -76.087 -5.295 115.881 1.00 83.25 84 ASP A CA 1
ATOM 611 C C . ASP A 1 84 ? -76.215 -4.538 114.545 1.00 83.25 84 ASP A C 1
ATOM 613 O O . ASP A 1 84 ? -75.693 -5.001 113.535 1.00 83.25 84 ASP A O 1
ATOM 617 N N . ASP A 1 85 ? -76.812 -3.340 114.530 1.00 83.75 85 ASP A N 1
ATOM 618 C CA . ASP A 1 85 ? -76.938 -2.493 113.333 1.00 83.75 85 ASP A CA 1
ATOM 619 C C . ASP A 1 85 ? -75.561 -2.039 112.817 1.00 83.75 85 ASP A C 1
ATOM 621 O O . ASP A 1 85 ? -75.292 -2.079 111.614 1.00 83.75 85 ASP A O 1
ATOM 625 N N . VAL A 1 86 ? -74.657 -1.628 113.716 1.00 84.69 86 VAL A N 1
ATOM 626 C CA . VAL A 1 86 ? -73.272 -1.277 113.358 1.00 84.69 86 VAL A CA 1
ATOM 627 C C . VAL A 1 86 ? -72.520 -2.512 112.868 1.00 84.69 86 VAL A C 1
ATOM 629 O O . VAL A 1 86 ? -71.800 -2.418 111.877 1.00 84.69 86 VAL A O 1
ATOM 632 N N . GLN A 1 87 ? -72.694 -3.667 113.515 1.00 87.25 87 GLN A N 1
ATOM 633 C CA . GLN A 1 87 ? -72.089 -4.930 113.092 1.00 87.25 87 GLN A CA 1
ATOM 634 C C . GLN A 1 87 ? -72.562 -5.308 111.680 1.00 87.25 87 GLN A C 1
ATOM 636 O O . GLN A 1 87 ? -71.731 -5.599 110.821 1.00 87.25 87 GLN A O 1
ATOM 641 N N . GLN A 1 88 ? -73.865 -5.205 111.409 1.00 88.06 88 GLN A N 1
ATOM 642 C CA . GLN A 1 88 ? -74.468 -5.504 110.112 1.00 88.06 88 GLN A CA 1
ATOM 643 C C . GLN A 1 88 ? -74.009 -4.526 109.021 1.00 88.06 88 GLN A C 1
ATOM 645 O O . GLN A 1 88 ? -73.677 -4.952 107.916 1.00 88.06 88 GLN A O 1
ATOM 650 N N . GLN A 1 89 ? -73.933 -3.222 109.308 1.00 88.25 89 GLN A N 1
ATOM 651 C CA . GLN A 1 89 ? -73.381 -2.236 108.367 1.00 88.25 89 GLN A CA 1
ATOM 652 C C . GLN A 1 89 ? -71.901 -2.492 108.073 1.00 88.25 89 GLN A C 1
ATOM 654 O O . GLN A 1 89 ? -71.444 -2.302 106.946 1.00 88.25 89 GLN A O 1
ATOM 659 N N . LEU A 1 90 ? -71.144 -2.928 109.077 1.00 90.62 90 LEU A N 1
ATOM 660 C CA . LEU A 1 90 ? -69.720 -3.205 108.945 1.00 90.62 90 LEU A CA 1
ATOM 661 C C . LEU A 1 90 ? -69.473 -4.512 108.176 1.00 90.62 90 LEU A C 1
ATOM 663 O O . LEU A 1 90 ? -68.529 -4.578 107.392 1.00 90.62 90 LEU A O 1
ATOM 667 N N . GLU A 1 91 ? -70.340 -5.514 108.331 1.00 89.56 91 GLU A N 1
ATOM 668 C CA . GLU A 1 91 ? -70.384 -6.715 107.485 1.00 89.56 91 GLU A CA 1
ATOM 669 C C . GLU A 1 91 ? -70.754 -6.369 106.037 1.00 89.56 91 GLU A C 1
ATOM 671 O O . GLU A 1 91 ? -69.995 -6.700 105.132 1.00 89.56 91 GLU A O 1
ATOM 676 N N . GLN A 1 92 ? -71.810 -5.582 105.806 1.00 90.62 92 GLN A N 1
ATOM 677 C CA . GLN A 1 92 ? -72.180 -5.119 104.460 1.00 90.62 92 GLN A CA 1
ATOM 678 C C . GLN A 1 92 ? -71.065 -4.304 103.789 1.00 90.62 92 GLN A C 1
ATOM 680 O O . GLN A 1 92 ? -70.787 -4.489 102.605 1.00 90.62 92 GLN A O 1
ATOM 685 N N . ALA A 1 93 ? -70.398 -3.417 104.532 1.00 90.12 93 ALA A N 1
ATOM 686 C CA . ALA A 1 93 ? -69.268 -2.646 104.023 1.00 90.12 93 ALA A CA 1
ATOM 687 C C . ALA A 1 93 ? -68.052 -3.537 103.720 1.00 90.12 93 ALA A C 1
ATOM 689 O O . ALA A 1 93 ? -67.354 -3.295 102.735 1.00 90.12 93 ALA A O 1
ATOM 690 N N . ARG A 1 94 ? -67.802 -4.576 104.531 1.00 92.88 94 ARG A N 1
ATOM 691 C CA . ARG A 1 94 ? -66.751 -5.575 104.274 1.00 92.88 94 ARG A CA 1
ATOM 692 C C . ARG A 1 94 ? -67.052 -6.395 103.029 1.00 92.88 94 ARG A C 1
ATOM 694 O O . ARG A 1 94 ? -66.151 -6.553 102.212 1.00 92.88 94 ARG A O 1
ATOM 701 N N . ASP A 1 95 ? -68.287 -6.851 102.861 1.00 92.12 95 ASP A N 1
ATOM 702 C CA . ASP A 1 95 ? -68.704 -7.623 101.691 1.00 92.12 95 ASP A CA 1
ATOM 703 C C . ASP A 1 95 ? -68.641 -6.766 100.423 1.00 92.12 95 ASP A C 1
ATOM 705 O O . ASP A 1 95 ? -68.041 -7.175 99.430 1.00 92.12 95 ASP A O 1
ATOM 709 N N . ALA A 1 96 ? -69.155 -5.532 100.470 1.00 92.75 96 ALA A N 1
ATOM 710 C CA . ALA A 1 96 ? -69.066 -4.584 99.359 1.00 92.75 96 ALA A CA 1
ATOM 711 C C . ALA A 1 96 ? -67.608 -4.256 98.999 1.00 92.75 96 ALA A C 1
ATOM 713 O O . ALA A 1 96 ? -67.250 -4.229 97.821 1.00 92.75 96 ALA A O 1
ATOM 714 N N . HIS A 1 97 ? -66.746 -4.052 100.000 1.00 93.00 97 HIS A N 1
ATOM 715 C CA . HIS A 1 97 ? -65.317 -3.849 99.781 1.00 93.00 97 HIS A CA 1
ATOM 716 C C . HIS A 1 97 ? -64.650 -5.104 99.209 1.00 93.00 97 HIS A C 1
ATOM 718 O O . HIS A 1 97 ? -63.819 -4.988 98.316 1.00 93.00 97 HIS A O 1
ATOM 724 N N . HIS A 1 98 ? -65.001 -6.300 99.685 1.00 94.12 98 HIS A N 1
ATOM 725 C CA . HIS A 1 98 ? -64.451 -7.552 99.168 1.00 94.12 98 HIS A CA 1
ATOM 726 C C . HIS A 1 98 ? -64.819 -7.752 97.695 1.00 94.12 98 HIS A C 1
ATOM 728 O O . HIS A 1 98 ? -63.935 -8.018 96.883 1.00 94.12 98 HIS A O 1
ATOM 734 N N . VAL A 1 99 ? -66.083 -7.518 97.332 1.00 94.88 99 VAL A N 1
ATOM 735 C CA . VAL A 1 99 ? -66.548 -7.546 95.937 1.00 94.88 99 VAL A CA 1
ATOM 736 C C . VAL A 1 99 ? -65.823 -6.495 95.092 1.00 94.88 99 VAL A C 1
ATOM 738 O O . VAL A 1 99 ? -65.344 -6.815 94.007 1.00 94.88 99 VAL A O 1
ATOM 741 N N . ALA A 1 100 ? -65.678 -5.262 95.587 1.00 94.06 100 ALA A N 1
ATOM 742 C CA . ALA A 1 100 ? -64.954 -4.208 94.873 1.00 94.06 100 ALA A CA 1
ATOM 743 C C . ALA A 1 100 ? -63.466 -4.545 94.678 1.00 94.06 100 ALA A C 1
ATOM 745 O O . ALA A 1 100 ? -62.897 -4.238 93.633 1.00 94.06 100 ALA A O 1
ATOM 746 N N . LEU A 1 101 ? -62.837 -5.195 95.659 1.00 95.62 101 LEU A N 1
ATOM 747 C CA . LEU A 1 101 ? -61.431 -5.585 95.605 1.00 95.62 101 LEU A CA 1
ATOM 748 C C . LEU A 1 101 ? -61.211 -6.752 94.636 1.00 95.62 101 LEU A C 1
ATOM 750 O O . LEU A 1 101 ? -60.241 -6.724 93.885 1.00 95.62 101 LEU A O 1
ATOM 754 N N . LEU A 1 102 ? -62.132 -7.721 94.593 1.00 95.06 102 LEU A N 1
ATOM 755 C CA . LEU A 1 102 ? -62.132 -8.782 93.582 1.00 95.06 102 LEU A CA 1
ATOM 756 C C . LEU A 1 102 ? -62.313 -8.207 92.172 1.00 95.06 102 LEU A C 1
ATOM 758 O O . LEU A 1 102 ? -61.496 -8.492 91.302 1.00 95.06 102 LEU A O 1
ATOM 762 N N . ALA A 1 103 ? -63.298 -7.328 91.968 1.00 95.06 103 ALA A N 1
ATOM 763 C CA . ALA A 1 103 ? -63.530 -6.683 90.674 1.00 95.06 103 ALA A CA 1
ATOM 764 C C . ALA A 1 103 ? -62.333 -5.824 90.226 1.00 95.06 103 ALA A C 1
ATOM 766 O O . ALA A 1 103 ? -61.947 -5.848 89.059 1.00 95.06 103 ALA A O 1
ATOM 767 N N . ALA A 1 104 ? -61.707 -5.088 91.153 1.00 94.25 104 ALA A N 1
ATOM 768 C CA . ALA A 1 104 ? -60.487 -4.337 90.868 1.00 94.25 104 ALA A CA 1
ATOM 769 C C . ALA A 1 104 ? -59.319 -5.267 90.516 1.00 94.25 104 ALA A C 1
ATOM 771 O O . ALA A 1 104 ? -58.558 -4.956 89.602 1.00 94.25 104 ALA A O 1
ATOM 772 N N . HIS A 1 105 ? -59.192 -6.409 91.202 1.00 94.88 105 HIS A N 1
ATOM 773 C CA . HIS A 1 105 ? -58.141 -7.380 90.919 1.00 94.88 105 HIS A CA 1
ATOM 774 C C . HIS A 1 105 ? -58.318 -8.023 89.538 1.00 94.88 105 HIS A C 1
ATOM 776 O O . HIS A 1 105 ? -57.366 -8.055 88.758 1.00 94.88 105 HIS A O 1
ATOM 782 N N . GLU A 1 106 ? -59.537 -8.445 89.198 1.00 95.50 106 GLU A N 1
ATOM 783 C CA . GLU A 1 106 ? -59.880 -8.962 87.868 1.00 95.50 106 GLU A CA 1
ATOM 784 C C . GLU A 1 106 ? -59.604 -7.923 86.772 1.00 95.50 106 GLU A C 1
ATOM 786 O O . GLU A 1 106 ? -58.966 -8.247 85.771 1.00 95.50 106 GLU A O 1
ATOM 791 N N . ALA A 1 107 ? -59.986 -6.658 86.980 1.00 95.06 107 ALA A N 1
ATOM 792 C CA . ALA A 1 107 ? -59.702 -5.582 86.029 1.00 95.06 107 ALA A CA 1
ATOM 793 C C . ALA A 1 107 ? -58.192 -5.329 85.860 1.00 95.06 107 ALA A C 1
ATOM 795 O O . ALA A 1 107 ? -57.725 -5.116 84.740 1.00 95.06 107 ALA A O 1
ATOM 796 N N . THR A 1 108 ? -57.406 -5.378 86.946 1.00 95.38 108 THR A N 1
ATOM 797 C CA . THR A 1 108 ? -55.941 -5.262 86.846 1.00 95.38 108 THR A CA 1
ATOM 798 C C . THR A 1 108 ? -55.316 -6.439 86.108 1.00 95.38 108 THR A C 1
ATOM 800 O O . THR A 1 108 ? -54.442 -6.210 85.278 1.00 95.38 108 THR A O 1
ATOM 803 N N . GLN A 1 109 ? -55.788 -7.668 86.340 1.00 95.69 109 GLN A N 1
ATOM 804 C CA . GLN A 1 109 ? -55.296 -8.850 85.627 1.00 95.69 109 GLN A CA 1
ATOM 805 C C . GLN A 1 109 ? -55.611 -8.767 84.129 1.00 95.69 109 GLN A C 1
ATOM 807 O O . GLN A 1 109 ? -54.716 -8.951 83.311 1.00 95.69 109 GLN A O 1
ATOM 812 N N . GLN A 1 110 ? -56.841 -8.389 83.762 1.00 95.69 110 GLN A N 1
ATOM 813 C CA . GLN A 1 110 ? -57.222 -8.189 82.359 1.00 95.69 110 GLN A CA 1
ATOM 814 C C . GLN A 1 110 ? -56.344 -7.129 81.678 1.00 95.69 110 GLN A C 1
ATOM 816 O O . GLN A 1 110 ? -55.830 -7.363 80.586 1.00 95.69 110 GLN A O 1
ATOM 821 N N . ALA A 1 111 ? -56.101 -5.993 82.339 1.00 94.88 111 ALA A N 1
ATOM 822 C CA . ALA A 1 111 ? -55.237 -4.945 81.799 1.00 94.88 111 ALA A CA 1
ATOM 823 C C . ALA A 1 111 ? -53.764 -5.388 81.672 1.00 94.88 111 ALA A C 1
ATOM 825 O O . ALA A 1 111 ? -53.067 -4.978 80.738 1.00 94.88 111 ALA A O 1
ATOM 826 N N . GLU A 1 112 ? -53.266 -6.215 82.597 1.00 96.12 112 GLU A N 1
ATOM 827 C CA . GLU A 1 112 ? -51.921 -6.795 82.524 1.00 96.12 112 GLU A CA 1
ATOM 828 C C . GLU A 1 112 ? -51.788 -7.797 81.372 1.00 96.12 112 GLU A C 1
ATOM 830 O O . GLU A 1 112 ? -50.802 -7.734 80.630 1.00 96.12 112 GLU A O 1
ATOM 835 N N . ASP A 1 113 ? -52.790 -8.652 81.168 1.00 95.94 113 ASP A N 1
ATOM 836 C CA . ASP A 1 113 ? -52.837 -9.600 80.054 1.00 95.94 113 ASP A CA 1
ATOM 837 C C . ASP A 1 113 ? -52.914 -8.876 78.702 1.00 95.94 113 ASP A C 1
ATOM 839 O O . ASP A 1 113 ? -52.124 -9.167 77.799 1.00 95.94 113 ASP A O 1
ATOM 843 N N . GLU A 1 114 ? -53.785 -7.870 78.569 1.00 96.56 114 GLU A N 1
ATOM 844 C CA . GLU A 1 114 ? -53.869 -7.028 77.367 1.00 96.56 114 GLU A CA 1
ATOM 845 C C . GLU A 1 114 ? -52.537 -6.330 77.074 1.00 96.56 114 GLU A C 1
ATOM 847 O O . GLU A 1 114 ? -52.047 -6.338 75.939 1.00 96.56 114 GLU A O 1
ATOM 852 N N . LYS A 1 115 ? -51.897 -5.765 78.105 1.00 96.50 115 LYS A N 1
ATOM 853 C CA . LYS A 1 115 ? -50.572 -5.153 77.974 1.00 96.50 115 LYS A CA 1
ATOM 854 C C . LYS A 1 115 ? -49.532 -6.173 77.522 1.00 96.50 115 LYS A C 1
ATOM 856 O O . LYS A 1 115 ? -48.689 -5.823 76.694 1.00 96.50 115 LYS A O 1
ATOM 861 N N . ARG A 1 116 ? -49.573 -7.406 78.034 1.00 96.62 116 ARG A N 1
ATOM 862 C CA . ARG A 1 116 ? -48.643 -8.470 77.633 1.00 96.62 116 ARG A CA 1
ATOM 863 C C . ARG A 1 116 ? -48.817 -8.820 76.159 1.00 96.62 116 ARG A C 1
ATOM 865 O O . ARG A 1 116 ? -47.834 -8.799 75.422 1.00 96.62 116 ARG A O 1
ATOM 872 N N . VAL A 1 117 ? -50.055 -9.024 75.709 1.00 97.12 117 VAL A N 1
ATOM 873 C CA . VAL A 1 117 ? -50.371 -9.305 74.298 1.00 97.12 117 VAL A CA 1
ATOM 874 C C . VAL A 1 117 ? -49.920 -8.155 73.391 1.00 97.12 117 VAL A C 1
ATOM 876 O O . VAL A 1 117 ? -49.299 -8.386 72.353 1.00 97.12 117 VAL A O 1
ATOM 879 N N . LEU A 1 118 ? -50.155 -6.901 73.789 1.00 96.56 118 LEU A N 1
ATOM 880 C CA . LEU A 1 118 ? -49.693 -5.733 73.030 1.00 96.56 118 LEU A CA 1
ATOM 881 C C . LEU A 1 118 ? -48.161 -5.621 72.994 1.00 96.56 118 LEU A C 1
ATOM 883 O O . LEU A 1 118 ? -47.598 -5.217 71.975 1.00 96.56 118 LEU A O 1
ATOM 887 N N . GLN A 1 119 ? -47.470 -5.972 74.082 1.00 96.69 119 GLN A N 1
ATOM 888 C CA . GLN A 1 119 ? -46.005 -5.995 74.128 1.00 96.69 119 GLN A CA 1
ATOM 889 C C . GLN A 1 119 ? -45.424 -7.090 73.231 1.00 96.69 119 GLN A C 1
ATOM 891 O O . GLN A 1 119 ? -44.487 -6.810 72.480 1.00 96.69 119 GLN A O 1
ATOM 896 N N . GLU A 1 120 ? -46.001 -8.292 73.260 1.00 96.56 120 GLU A N 1
ATOM 897 C CA . GLU A 1 120 ? -45.649 -9.399 72.364 1.00 96.56 120 GLU A CA 1
ATOM 898 C C . GLU A 1 120 ? -45.880 -8.999 70.896 1.00 96.56 120 GLU A C 1
ATOM 900 O O . GLU A 1 120 ? -44.976 -9.130 70.069 1.00 96.56 120 GLU A O 1
ATOM 905 N N . GLY A 1 121 ? -47.034 -8.395 70.585 1.00 97.25 121 GLY A N 1
ATOM 906 C CA . GLY A 1 121 ? -47.350 -7.891 69.246 1.00 97.25 121 GLY A CA 1
ATOM 907 C C . GLY A 1 121 ? -46.388 -6.799 68.767 1.00 97.25 121 GLY A C 1
ATOM 908 O O . GLY A 1 121 ? -45.926 -6.835 67.628 1.00 97.25 121 GLY A O 1
ATOM 909 N N . LYS A 1 122 ? -46.012 -5.852 69.637 1.00 96.94 122 LYS A N 1
ATOM 910 C CA . LYS A 1 122 ? -45.017 -4.815 69.314 1.00 96.94 122 LYS A CA 1
ATOM 911 C C . LYS A 1 122 ? -43.630 -5.413 69.066 1.00 96.94 122 LYS A C 1
ATOM 913 O O . LYS A 1 122 ? -42.930 -4.950 68.167 1.00 96.94 122 LYS A O 1
ATOM 918 N N . ALA A 1 123 ? -43.226 -6.409 69.855 1.00 96.69 123 ALA A N 1
ATOM 919 C CA . ALA A 1 123 ? -41.946 -7.088 69.680 1.00 96.69 123 ALA A CA 1
ATOM 920 C C . ALA A 1 123 ? -41.902 -7.866 68.354 1.00 96.69 123 ALA A C 1
ATOM 922 O O . ALA A 1 123 ? -40.917 -7.759 67.620 1.00 96.69 123 ALA A O 1
ATOM 923 N N . ALA A 1 124 ? -42.987 -8.565 68.003 1.00 97.06 124 ALA A N 1
ATOM 924 C CA . ALA A 1 124 ? -43.118 -9.238 66.713 1.00 97.06 124 ALA A CA 1
ATOM 925 C C . ALA A 1 124 ? -43.050 -8.233 65.551 1.00 97.06 124 ALA A C 1
ATOM 927 O O . ALA A 1 124 ? -42.201 -8.365 64.675 1.00 97.06 124 ALA A O 1
ATOM 928 N N . LEU A 1 125 ? -43.838 -7.153 65.610 1.00 97.19 125 LEU A N 1
ATOM 929 C CA . LEU A 1 125 ? -43.858 -6.130 64.560 1.00 97.19 125 LEU A CA 1
ATOM 930 C C . LEU A 1 125 ? -42.505 -5.413 64.400 1.00 97.19 125 LEU A C 1
ATOM 932 O O . LEU A 1 125 ? -42.112 -5.070 63.288 1.00 97.19 125 LEU A O 1
ATOM 936 N N . SER A 1 126 ? -41.780 -5.176 65.500 1.00 97.56 126 SER A N 1
ATOM 937 C CA . SER A 1 126 ? -40.419 -4.626 65.449 1.00 97.56 126 SER A CA 1
ATOM 938 C C . SER A 1 126 ? -39.464 -5.579 64.737 1.00 97.56 126 SER A C 1
ATOM 940 O O . SER A 1 126 ? -38.674 -5.139 63.909 1.00 97.56 126 SER A O 1
ATOM 942 N N . THR A 1 127 ? -39.570 -6.875 65.033 1.00 97.38 127 THR A N 1
ATOM 943 C CA . THR A 1 127 ? -38.747 -7.909 64.397 1.00 97.38 127 THR A CA 1
ATOM 944 C C . THR A 1 127 ? -39.018 -7.972 62.894 1.00 97.38 127 THR A C 1
ATOM 946 O O . THR A 1 127 ? -38.077 -7.964 62.102 1.00 97.38 127 THR A O 1
ATOM 949 N N . ASP A 1 128 ? -40.289 -7.944 62.488 1.00 97.31 128 ASP A N 1
ATOM 950 C CA . ASP A 1 128 ? -40.682 -7.937 61.076 1.00 97.31 128 ASP A CA 1
ATOM 951 C C . ASP A 1 128 ? -40.178 -6.679 60.350 1.00 97.31 128 ASP A C 1
ATOM 953 O O . ASP A 1 128 ? -39.661 -6.759 59.234 1.00 97.31 128 ASP A O 1
ATOM 957 N N . LEU A 1 129 ? -40.272 -5.505 60.988 1.00 97.56 129 LEU A N 1
ATOM 958 C CA . LEU A 1 129 ? -39.745 -4.257 60.428 1.00 97.56 129 LEU A CA 1
ATOM 959 C C . LEU A 1 129 ? -38.231 -4.313 60.218 1.00 97.56 129 LEU A C 1
ATOM 961 O O . LEU A 1 129 ? -37.744 -3.814 59.200 1.00 97.56 129 LEU A O 1
ATOM 965 N N . ASP A 1 130 ? -37.492 -4.908 61.150 1.00 97.38 130 ASP A N 1
ATOM 966 C CA . ASP A 1 130 ? -36.043 -5.040 61.035 1.00 97.38 130 ASP A CA 1
ATOM 967 C C . ASP A 1 130 ? -35.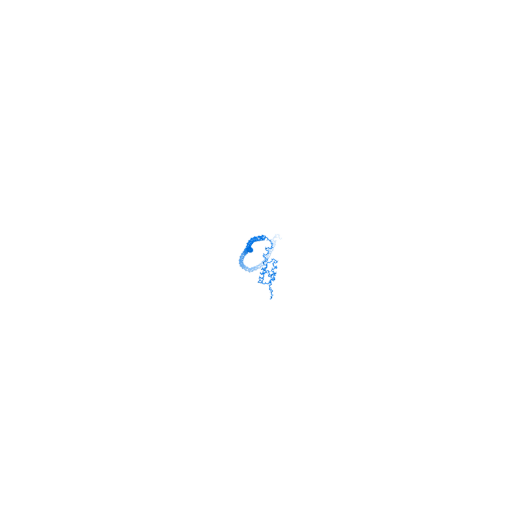656 -6.043 59.935 1.00 97.38 130 ASP A C 1
ATOM 969 O O . ASP A 1 130 ? -34.791 -5.729 59.115 1.00 97.38 130 ASP A O 1
ATOM 973 N N . GLN A 1 131 ? -36.375 -7.165 59.800 1.00 97.50 131 GLN A N 1
ATOM 974 C CA . GLN A 1 131 ? -36.189 -8.106 58.684 1.00 97.50 131 GLN A CA 1
ATOM 975 C C . GLN A 1 131 ? -36.478 -7.459 57.321 1.00 97.50 131 GLN A C 1
ATOM 977 O O . GLN A 1 131 ? -35.710 -7.616 56.367 1.00 97.50 131 GLN A O 1
ATOM 982 N N . VAL A 1 132 ? -37.561 -6.683 57.211 1.00 97.25 132 VAL A N 1
ATOM 983 C CA . VAL A 1 132 ? -37.890 -5.965 55.970 1.00 97.25 132 VAL A CA 1
ATOM 984 C C . VAL A 1 132 ? -36.822 -4.918 55.649 1.00 97.25 132 VAL A C 1
ATOM 986 O O . VAL A 1 132 ? -36.410 -4.800 54.494 1.00 97.25 132 VAL A O 1
ATOM 989 N N . ARG A 1 133 ? -36.320 -4.181 56.647 1.00 97.75 133 ARG A N 1
ATOM 990 C CA . ARG A 1 133 ? -35.221 -3.220 56.451 1.00 97.75 133 ARG A CA 1
ATOM 991 C C . ARG A 1 133 ? -33.945 -3.899 55.976 1.00 97.75 133 ARG A C 1
ATOM 993 O O . ARG A 1 133 ? -33.301 -3.378 55.067 1.00 97.75 133 ARG A O 1
ATOM 1000 N N . GLU A 1 134 ? -33.602 -5.045 56.552 1.00 97.62 134 GLU A N 1
ATOM 1001 C CA . GLU A 1 134 ? -32.424 -5.808 56.150 1.00 97.62 134 GLU A CA 1
ATOM 1002 C C . GLU A 1 134 ? -32.568 -6.337 54.719 1.00 97.62 134 GLU A C 1
ATOM 1004 O O . GLU A 1 134 ? -31.686 -6.109 53.891 1.00 97.62 134 GLU A O 1
ATOM 1009 N N . SER A 1 135 ? -33.710 -6.943 54.381 1.00 97.31 135 SER A N 1
ATOM 1010 C CA . SER A 1 135 ? -33.967 -7.425 53.017 1.00 97.31 135 SER A CA 1
ATOM 1011 C C . SER A 1 135 ? -33.927 -6.295 51.982 1.00 97.31 135 SER A C 1
ATOM 1013 O O . SER A 1 135 ? -33.342 -6.458 50.912 1.00 97.31 135 SER A O 1
ATOM 1015 N N . ARG A 1 136 ? -34.465 -5.113 52.315 1.00 97.94 136 ARG A N 1
ATOM 1016 C CA . ARG A 1 136 ? -34.386 -3.923 51.461 1.00 97.94 136 ARG A CA 1
ATOM 1017 C C . ARG A 1 136 ? -32.945 -3.451 51.290 1.00 97.94 136 ARG A C 1
ATOM 1019 O O . ARG A 1 136 ? -32.543 -3.184 50.165 1.00 97.94 136 ARG A O 1
ATOM 1026 N N . ALA A 1 137 ? -32.166 -3.377 52.369 1.00 97.44 137 ALA A N 1
ATOM 1027 C CA . ALA A 1 137 ? -30.761 -2.982 52.292 1.00 97.44 137 ALA A CA 1
ATOM 1028 C C . ALA A 1 137 ? -29.945 -3.955 51.423 1.00 97.44 137 ALA A C 1
ATOM 1030 O O . ALA A 1 137 ? -29.106 -3.524 50.632 1.00 97.44 137 ALA A O 1
ATOM 1031 N N . GLN A 1 138 ? -30.227 -5.259 51.516 1.00 97.69 138 GLN A N 1
ATOM 1032 C CA . GLN A 1 138 ? -29.616 -6.274 50.654 1.00 97.69 138 GLN A CA 1
ATOM 1033 C C . GLN A 1 138 ? -30.023 -6.095 49.185 1.00 97.69 138 GLN A C 1
ATOM 1035 O O . GLN A 1 138 ? -29.164 -6.162 48.304 1.00 97.69 138 GLN A O 1
ATOM 1040 N N . LEU A 1 139 ? -31.305 -5.832 48.911 1.00 97.94 139 LEU A N 1
ATOM 1041 C CA . LEU A 1 139 ? -31.804 -5.603 47.554 1.00 97.94 139 LEU A CA 1
ATOM 1042 C C . LEU A 1 139 ? -31.196 -4.334 46.934 1.00 97.94 139 LEU A C 1
ATOM 1044 O O . LEU A 1 139 ? -30.745 -4.362 45.790 1.00 97.94 139 LEU A O 1
ATOM 1048 N N . ASP A 1 140 ? -31.122 -3.248 47.707 1.00 97.75 140 ASP A N 1
ATOM 1049 C CA . ASP A 1 140 ? -30.508 -1.985 47.293 1.00 97.75 140 ASP A CA 1
ATOM 1050 C C . ASP A 1 140 ? -29.013 -2.191 46.989 1.00 97.75 140 ASP A C 1
ATOM 1052 O O . ASP A 1 140 ? -28.520 -1.737 45.955 1.00 97.75 140 ASP A O 1
ATOM 1056 N N . ALA A 1 141 ? -28.290 -2.950 47.822 1.00 97.62 141 ALA A N 1
ATOM 1057 C CA . ALA A 1 141 ? -26.889 -3.291 47.570 1.00 97.62 141 ALA A CA 1
ATOM 1058 C C . ALA A 1 141 ? -26.705 -4.127 46.289 1.00 97.62 141 ALA A C 1
ATOM 1060 O O . ALA A 1 141 ? -25.793 -3.860 45.502 1.00 97.62 141 ALA A O 1
ATOM 1061 N N . GLN A 1 142 ? -27.581 -5.107 46.043 1.00 97.88 142 GLN A N 1
ATOM 1062 C CA . GLN A 1 142 ? -27.562 -5.905 44.812 1.00 97.88 142 GLN A CA 1
ATOM 1063 C C . GLN A 1 142 ? -27.855 -5.050 43.576 1.00 97.88 142 GLN A C 1
ATOM 1065 O O . GLN A 1 142 ? -27.159 -5.180 42.567 1.00 97.88 142 GLN A O 1
ATOM 1070 N N . TYR A 1 143 ? -28.832 -4.145 43.661 1.00 98.06 143 TYR A N 1
ATOM 1071 C CA . TYR A 1 143 ? -29.169 -3.231 42.572 1.00 98.06 143 TYR A CA 1
ATOM 1072 C C . TYR A 1 143 ? -27.993 -2.310 42.233 1.00 98.06 143 TYR A C 1
ATOM 1074 O O . TYR A 1 143 ? -27.632 -2.178 41.064 1.00 98.06 143 TYR A O 1
ATOM 1082 N N . GLN A 1 144 ? -27.335 -1.734 43.244 1.00 97.81 144 GLN A N 1
ATOM 1083 C CA . GLN A 1 144 ? -26.144 -0.902 43.040 1.00 97.81 144 GLN A CA 1
ATOM 1084 C C . GLN A 1 144 ? -24.991 -1.700 42.416 1.00 97.81 144 GLN A C 1
ATOM 1086 O O . GLN A 1 144 ? -24.361 -1.235 41.466 1.00 97.81 144 GLN A O 1
ATOM 1091 N N . ALA A 1 145 ? -24.742 -2.927 42.883 1.00 97.69 145 ALA A N 1
ATOM 1092 C CA . ALA A 1 145 ? -23.716 -3.793 42.303 1.00 97.69 145 ALA A CA 1
ATOM 1093 C C . ALA A 1 145 ? -24.010 -4.135 40.830 1.00 97.69 145 ALA A C 1
ATOM 1095 O O . ALA A 1 145 ? -23.102 -4.110 39.994 1.00 97.69 145 ALA A O 1
ATOM 1096 N N . MET A 1 146 ? -25.273 -4.416 40.493 1.00 97.88 146 MET A N 1
ATOM 1097 C CA . MET A 1 146 ? -25.694 -4.651 39.110 1.00 97.88 146 MET A CA 1
ATOM 1098 C C . MET A 1 146 ? -25.572 -3.395 38.244 1.00 97.88 146 MET A C 1
ATOM 1100 O O . MET A 1 146 ? -25.066 -3.494 37.129 1.00 97.88 146 MET A O 1
ATOM 1104 N N . ALA A 1 147 ? -25.957 -2.223 38.755 1.00 98.31 147 ALA A N 1
ATOM 1105 C CA . ALA A 1 147 ? -25.838 -0.954 38.040 1.00 98.31 147 ALA A CA 1
ATOM 1106 C C . ALA A 1 147 ? -24.372 -0.618 37.717 1.00 98.31 147 ALA A C 1
ATOM 1108 O O . ALA A 1 147 ? -24.053 -0.271 36.579 1.00 98.31 147 ALA A O 1
ATOM 1109 N N . ILE A 1 148 ? -23.462 -0.800 38.683 1.00 98.25 148 ILE A N 1
ATOM 1110 C CA . ILE A 1 148 ? -22.018 -0.626 38.464 1.00 98.25 148 ILE A CA 1
ATOM 1111 C C . ILE A 1 148 ? -21.519 -1.620 37.413 1.00 98.25 148 ILE A C 1
ATOM 1113 O O . ILE A 1 148 ? -20.818 -1.230 36.479 1.00 98.25 148 ILE A O 1
ATOM 1117 N N . ARG A 1 149 ? -21.900 -2.899 37.518 1.00 98.19 149 ARG A N 1
ATOM 1118 C CA . ARG A 1 149 ? -21.491 -3.925 36.549 1.00 98.19 149 ARG A CA 1
ATOM 1119 C C . ARG A 1 149 ? -21.990 -3.615 35.138 1.00 98.19 149 ARG A C 1
ATOM 1121 O O . ARG A 1 149 ? -21.245 -3.807 34.182 1.00 98.19 149 ARG A O 1
ATOM 1128 N N . GLN A 1 150 ? -23.220 -3.128 35.004 1.00 98.19 150 GLN A N 1
ATOM 1129 C CA . GLN A 1 150 ? -23.783 -2.720 33.722 1.00 98.19 150 GLN A CA 1
ATOM 1130 C C . GLN A 1 150 ? -23.020 -1.530 33.129 1.00 98.19 150 GLN A C 1
ATOM 1132 O O . GLN A 1 150 ? -22.668 -1.574 31.953 1.00 98.19 150 GLN A O 1
ATOM 1137 N N . ALA A 1 151 ? -22.696 -0.520 33.942 1.00 98.19 151 ALA A N 1
ATOM 1138 C CA . ALA A 1 151 ? -21.911 0.631 33.500 1.00 98.19 151 ALA A CA 1
ATOM 1139 C C . ALA A 1 151 ? -20.499 0.228 33.033 1.00 98.19 151 ALA A C 1
ATOM 1141 O O . ALA A 1 151 ? -20.034 0.708 32.000 1.00 98.19 151 ALA A O 1
ATOM 1142 N N . VAL A 1 152 ? -19.836 -0.689 33.749 1.00 98.31 152 VAL A N 1
ATOM 1143 C CA . VAL A 1 152 ? -18.525 -1.230 33.348 1.00 98.31 152 VAL A CA 1
ATOM 1144 C C . VAL A 1 152 ? -18.625 -1.986 32.024 1.00 98.31 152 VAL A C 1
ATOM 1146 O O . VAL A 1 152 ? -17.843 -1.719 31.117 1.00 98.31 152 VAL A O 1
ATOM 1149 N N . LEU A 1 153 ? -19.613 -2.874 31.876 1.00 98.25 153 LEU A N 1
ATOM 1150 C CA . LEU A 1 153 ? -19.819 -3.623 30.632 1.00 98.25 153 LEU A CA 1
ATOM 1151 C C . LEU A 1 153 ? -20.137 -2.702 29.446 1.00 98.25 153 LEU A C 1
ATOM 1153 O O . LEU A 1 153 ? -19.641 -2.941 28.348 1.00 98.25 153 LEU A O 1
ATOM 1157 N N . GLN A 1 154 ? -20.917 -1.637 29.654 1.00 98.44 154 GLN A N 1
ATOM 1158 C CA . GLN A 1 154 ? -21.163 -0.628 28.620 1.00 98.44 154 GLN A CA 1
ATOM 1159 C C . GLN A 1 154 ? -19.877 0.102 28.228 1.00 98.44 154 GLN A C 1
ATOM 1161 O O . GLN A 1 154 ? -19.583 0.199 27.042 1.00 98.44 154 GLN A O 1
ATOM 1166 N N . ALA A 1 155 ? -19.059 0.527 29.194 1.00 97.94 155 ALA A N 1
ATOM 1167 C CA . ALA A 1 155 ? -17.777 1.165 28.897 1.00 97.94 155 ALA A CA 1
ATOM 1168 C C . ALA A 1 155 ? -16.809 0.226 28.146 1.00 97.94 155 ALA A C 1
ATOM 1170 O O . ALA A 1 155 ? -16.113 0.652 27.221 1.00 97.94 155 ALA A O 1
ATOM 1171 N N . GLU A 1 156 ? -16.772 -1.061 28.506 1.00 98.38 156 GLU A N 1
ATOM 1172 C CA . GLU A 1 156 ? -15.986 -2.077 27.796 1.00 98.38 156 GLU A CA 1
ATOM 1173 C C . GLU A 1 156 ? -16.492 -2.301 26.367 1.00 98.38 156 GLU A C 1
ATOM 1175 O O . GLU A 1 156 ? -15.680 -2.390 25.439 1.00 98.38 156 GLU A O 1
ATOM 1180 N N . GLN A 1 157 ? -17.814 -2.360 26.182 1.00 98.38 157 GLN A N 1
ATOM 1181 C CA . GLN A 1 157 ? -18.452 -2.497 24.876 1.00 98.38 157 GLN A CA 1
ATOM 1182 C C . 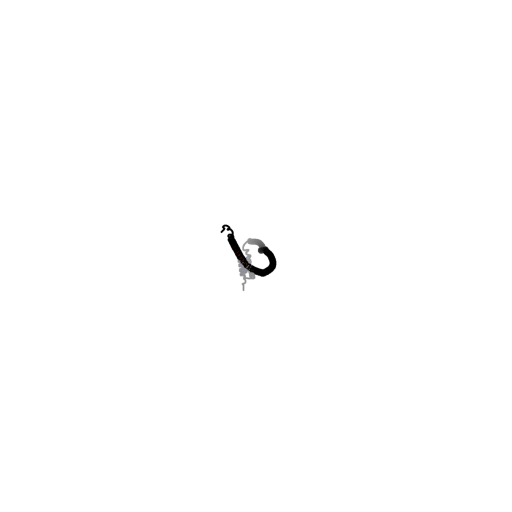GLN A 1 157 ? -18.145 -1.289 23.985 1.00 98.38 157 GLN A C 1
ATOM 1184 O O . GLN A 1 157 ? -17.692 -1.478 22.855 1.00 98.38 157 GLN A O 1
ATOM 1189 N N . ASP A 1 158 ? -18.320 -0.072 24.495 1.00 98.38 158 ASP A N 1
ATOM 1190 C CA . ASP A 1 158 ? -18.027 1.164 23.765 1.00 98.38 158 ASP A CA 1
ATOM 1191 C C . ASP A 1 158 ? -16.538 1.228 23.395 1.00 98.38 158 ASP A C 1
ATOM 1193 O O . ASP A 1 158 ? -16.177 1.491 22.246 1.00 98.38 158 ASP A O 1
ATOM 1197 N N . GLY A 1 159 ? -15.652 0.887 24.337 1.00 98.50 159 GLY A N 1
ATOM 1198 C CA . GLY A 1 159 ? -14.215 0.809 24.084 1.00 98.50 159 GLY A CA 1
ATOM 1199 C C . GLY A 1 159 ? -13.843 -0.246 23.036 1.00 98.50 159 GLY A C 1
ATOM 1200 O O . GLY A 1 159 ? -12.952 -0.018 22.215 1.00 98.50 159 GLY A O 1
ATOM 1201 N N . ALA A 1 160 ? -14.512 -1.402 23.029 1.00 98.19 160 ALA A N 1
ATOM 1202 C CA . ALA A 1 160 ? -14.313 -2.430 22.008 1.00 98.19 160 ALA A CA 1
ATOM 1203 C C . ALA A 1 160 ? -14.826 -1.983 20.632 1.00 98.19 160 ALA A C 1
ATOM 1205 O O . ALA A 1 160 ? -14.152 -2.226 19.631 1.00 98.19 160 ALA A O 1
ATOM 1206 N N . GLN A 1 161 ? -15.967 -1.292 20.576 1.00 98.56 161 GLN A N 1
ATOM 1207 C CA . GLN A 1 161 ? -16.518 -0.736 19.340 1.00 98.56 161 GLN A CA 1
ATOM 1208 C C . GLN A 1 161 ? -15.601 0.331 18.735 1.00 98.56 161 GLN A C 1
ATOM 1210 O O . GLN A 1 161 ? -15.327 0.270 17.539 1.00 98.56 161 GLN A O 1
ATOM 1215 N N . GLN A 1 162 ? -15.056 1.245 19.545 1.00 98.44 162 GLN A N 1
ATOM 1216 C CA . GLN A 1 162 ? -14.083 2.241 19.072 1.00 98.44 162 GLN A CA 1
ATOM 1217 C C . GLN A 1 162 ? -12.836 1.571 18.481 1.00 98.44 162 GLN A C 1
ATOM 1219 O O . GLN A 1 162 ? -12.459 1.857 17.348 1.00 98.44 162 GLN A O 1
ATOM 1224 N N . ARG A 1 163 ? -12.263 0.577 19.178 1.00 98.44 163 ARG A N 1
ATOM 1225 C CA . ARG A 1 163 ? -11.120 -0.187 18.645 1.00 98.44 163 ARG A CA 1
ATOM 1226 C C . ARG A 1 163 ? -11.450 -0.907 17.336 1.00 98.44 163 ARG A C 1
ATOM 1228 O O . ARG A 1 163 ? -10.584 -1.003 16.471 1.00 98.44 163 ARG A O 1
ATOM 1235 N N . LEU A 1 164 ? -12.668 -1.429 17.179 1.00 98.62 164 LEU A N 1
ATOM 1236 C CA . LEU A 1 164 ? -13.103 -2.049 15.924 1.00 98.62 164 LEU A CA 1
ATOM 1237 C C . LEU A 1 164 ? -13.211 -1.026 14.789 1.00 98.62 164 LEU A C 1
ATOM 1239 O O . LEU A 1 164 ? -12.776 -1.326 13.678 1.00 98.62 164 LEU A O 1
ATOM 1243 N N . LEU A 1 165 ? -13.743 0.169 15.060 1.00 98.56 165 LEU A N 1
ATOM 1244 C CA . LEU A 1 165 ? -13.822 1.257 14.082 1.00 98.56 165 LEU A CA 1
ATOM 1245 C C . LEU A 1 165 ? -12.429 1.726 13.649 1.00 98.56 165 LEU A C 1
ATOM 1247 O O . LEU A 1 165 ? -12.173 1.822 12.448 1.00 98.56 165 LEU A O 1
ATOM 1251 N N . ASP A 1 166 ? -11.512 1.923 14.598 1.00 98.50 166 ASP A N 1
ATOM 1252 C CA . ASP A 1 166 ? -10.125 2.306 14.310 1.00 98.50 166 ASP A CA 1
ATOM 1253 C C . ASP A 1 166 ? -9.429 1.261 13.429 1.00 98.50 166 ASP A C 1
ATOM 1255 O O . ASP A 1 166 ? -8.785 1.598 12.434 1.00 98.50 166 ASP A O 1
ATOM 1259 N N . ARG A 1 167 ? -9.601 -0.031 13.746 1.00 98.19 167 ARG A N 1
ATOM 1260 C CA . ARG A 1 167 ? -9.025 -1.123 12.945 1.00 98.19 167 ARG A CA 1
ATOM 1261 C C . ARG A 1 167 ? -9.662 -1.231 11.568 1.00 98.19 167 ARG A C 1
ATOM 1263 O O . ARG A 1 167 ? -8.951 -1.491 10.601 1.00 98.19 167 ARG A O 1
ATOM 1270 N N . ALA A 1 168 ? -10.967 -1.006 11.449 1.00 98.44 168 ALA A N 1
ATOM 1271 C CA . ALA A 1 168 ? -11.633 -0.961 10.151 1.00 98.44 168 ALA A CA 1
ATOM 1272 C C . ALA A 1 168 ? -11.104 0.197 9.287 1.00 98.44 168 ALA A C 1
ATOM 1274 O O . ALA A 1 168 ? -10.857 0.003 8.094 1.00 98.44 168 ALA A O 1
ATOM 1275 N N . ALA A 1 169 ? -10.866 1.369 9.885 1.00 98.38 169 ALA A N 1
ATOM 1276 C CA . ALA A 1 169 ? -10.270 2.515 9.202 1.00 98.38 169 ALA A CA 1
ATOM 1277 C C . ALA A 1 169 ? -8.816 2.244 8.775 1.00 98.38 169 ALA A C 1
ATOM 1279 O O . ALA A 1 169 ? -8.448 2.544 7.639 1.00 98.38 169 ALA A O 1
ATOM 1280 N N . GLU A 1 170 ? -8.010 1.617 9.637 1.00 98.44 170 GLU A N 1
ATOM 1281 C CA . GLU A 1 170 ? -6.636 1.201 9.321 1.00 98.44 170 GLU A CA 1
ATOM 1282 C C . GLU A 1 170 ? -6.605 0.207 8.148 1.00 98.44 170 GLU A C 1
ATOM 1284 O O . GLU A 1 170 ? -5.857 0.398 7.188 1.00 98.44 170 GLU A O 1
ATOM 1289 N N . VAL A 1 171 ? -7.470 -0.814 8.166 1.00 98.44 171 VAL A N 1
ATOM 1290 C CA . VAL A 1 171 ? -7.595 -1.789 7.068 1.00 98.44 171 VAL A CA 1
ATOM 1291 C C . VAL A 1 171 ? -8.031 -1.110 5.768 1.00 98.44 171 VAL A C 1
ATOM 1293 O O . VAL A 1 171 ? -7.483 -1.411 4.706 1.00 98.44 171 VAL A O 1
ATOM 1296 N N . ALA A 1 172 ? -8.983 -0.175 5.824 1.00 98.38 172 ALA A N 1
ATOM 1297 C CA . ALA A 1 172 ? -9.406 0.586 4.651 1.00 98.38 172 ALA A CA 1
ATOM 1298 C C . ALA A 1 172 ? -8.260 1.441 4.080 1.00 98.38 172 ALA A C 1
ATOM 1300 O O . ALA A 1 172 ? -8.048 1.445 2.865 1.00 98.38 172 ALA A O 1
ATOM 1301 N N . ALA A 1 173 ? -7.482 2.105 4.941 1.00 98.44 173 ALA A N 1
ATOM 1302 C CA . ALA A 1 173 ? -6.323 2.895 4.535 1.00 98.44 173 ALA A CA 1
ATOM 1303 C C . ALA A 1 173 ? -5.231 2.026 3.886 1.00 98.44 173 ALA A C 1
ATOM 1305 O O . ALA A 1 173 ? -4.737 2.365 2.809 1.00 98.44 173 ALA A O 1
ATOM 1306 N N . LEU A 1 174 ? -4.906 0.877 4.489 1.00 98.56 174 LEU A N 1
ATOM 1307 C CA . LEU A 1 174 ? -3.942 -0.085 3.945 1.00 98.56 174 LEU A CA 1
ATOM 1308 C C . LEU A 1 174 ? -4.390 -0.646 2.590 1.00 98.56 174 LEU A C 1
ATOM 1310 O O . LEU A 1 174 ? -3.592 -0.720 1.657 1.00 98.56 174 LEU A O 1
ATOM 1314 N N . ASN A 1 175 ? -5.671 -0.989 2.441 1.00 98.38 175 ASN A N 1
ATOM 1315 C CA . ASN A 1 175 ? -6.223 -1.432 1.159 1.00 98.38 175 ASN A CA 1
ATOM 1316 C C . ASN A 1 175 ? -6.163 -0.327 0.094 1.00 98.38 175 ASN A C 1
ATOM 1318 O O . ASN A 1 175 ? -5.863 -0.612 -1.069 1.00 98.38 175 ASN A O 1
ATOM 1322 N N . GLY A 1 176 ? -6.401 0.929 0.482 1.00 98.56 176 GLY A N 1
ATOM 1323 C CA . GLY A 1 176 ? -6.227 2.090 -0.391 1.00 98.56 176 GLY A CA 1
ATOM 1324 C C . GLY A 1 176 ? -4.784 2.231 -0.882 1.00 98.56 176 GLY A C 1
ATOM 1325 O O . GLY A 1 176 ? -4.552 2.310 -2.088 1.00 98.56 176 GLY A O 1
ATOM 1326 N N . GLN A 1 177 ? -3.810 2.164 0.031 1.00 98.56 177 GLN A N 1
ATOM 1327 C CA . GLN A 1 177 ? -2.381 2.203 -0.308 1.00 98.56 177 GLN A CA 1
ATOM 1328 C C . GLN A 1 177 ? -1.969 1.040 -1.216 1.00 98.56 177 GLN A C 1
ATOM 1330 O O . GLN A 1 177 ? -1.244 1.239 -2.188 1.00 98.56 177 GLN A O 1
ATOM 1335 N N . LEU A 1 178 ? -2.460 -0.170 -0.942 1.00 98.44 178 LEU A N 1
ATOM 1336 C CA . LEU A 1 178 ? -2.162 -1.353 -1.747 1.00 98.44 178 LEU A CA 1
ATOM 1337 C C . LEU A 1 178 ? -2.740 -1.226 -3.163 1.00 98.44 178 LEU A C 1
ATOM 1339 O O . LEU A 1 178 ? -2.077 -1.575 -4.139 1.00 98.44 178 LEU A O 1
ATOM 1343 N N . THR A 1 179 ? -3.951 -0.682 -3.288 1.00 98.44 179 THR A N 1
ATOM 1344 C CA . THR A 1 179 ? -4.577 -0.400 -4.588 1.00 98.44 179 THR A CA 1
ATOM 1345 C C . THR A 1 179 ? -3.782 0.647 -5.368 1.00 98.44 179 THR A C 1
ATOM 1347 O O . THR A 1 179 ? -3.512 0.452 -6.551 1.00 98.44 179 THR A O 1
ATOM 1350 N N . GLN A 1 180 ? -3.340 1.718 -4.703 1.00 98.44 180 GLN A N 1
ATOM 1351 C CA . GLN A 1 180 ? -2.492 2.740 -5.316 1.00 98.44 180 GLN A CA 1
ATOM 1352 C C . GLN A 1 180 ? -1.141 2.168 -5.765 1.00 98.44 180 GLN A C 1
ATOM 1354 O O . GLN A 1 180 ? -0.709 2.445 -6.881 1.00 98.44 180 GLN A O 1
ATOM 1359 N N . ALA A 1 181 ? -0.496 1.343 -4.936 1.00 98.19 181 ALA A N 1
ATOM 1360 C CA . ALA A 1 181 ? 0.763 0.692 -5.285 1.00 98.19 181 ALA A CA 1
ATOM 1361 C C . ALA A 1 181 ? 0.598 -0.217 -6.511 1.00 98.19 181 ALA A C 1
ATOM 1363 O O . ALA A 1 181 ? 1.415 -0.154 -7.424 1.00 98.19 181 ALA A O 1
ATOM 1364 N N . ARG A 1 182 ? -0.483 -1.011 -6.578 1.00 98.25 182 ARG A N 1
ATOM 1365 C CA . ARG A 1 182 ? -0.803 -1.828 -7.763 1.00 98.25 182 ARG A CA 1
ATOM 1366 C C . ARG A 1 182 ? -0.952 -0.973 -9.020 1.00 98.25 182 ARG A C 1
ATOM 1368 O O . ARG A 1 182 ? -0.276 -1.250 -10.000 1.00 98.25 182 ARG A O 1
ATOM 1375 N N . ALA A 1 183 ? -1.734 0.106 -8.960 1.00 98.38 183 ALA A N 1
ATOM 1376 C CA . ALA A 1 183 ? -1.896 1.014 -10.096 1.00 98.38 183 ALA A CA 1
ATOM 1377 C C . ALA A 1 183 ? -0.562 1.649 -10.536 1.00 98.38 183 ALA A C 1
ATOM 1379 O O . ALA A 1 183 ? -0.278 1.746 -11.726 1.00 98.38 183 ALA A O 1
ATOM 1380 N N . GLN A 1 184 ? 0.293 2.046 -9.588 1.00 98.38 184 GLN A N 1
ATOM 1381 C CA . GLN A 1 184 ? 1.635 2.556 -9.891 1.00 98.38 184 GLN A CA 1
ATOM 1382 C C . GLN A 1 184 ? 2.527 1.498 -10.553 1.00 98.38 184 GLN A C 1
ATOM 1384 O O . GLN A 1 184 ? 3.273 1.831 -11.473 1.00 98.38 184 GLN A O 1
ATOM 1389 N N . PHE A 1 185 ? 2.452 0.240 -10.108 1.00 98.25 185 PHE A N 1
ATOM 1390 C CA . PHE A 1 185 ? 3.173 -0.864 -10.738 1.00 98.25 185 PHE A CA 1
ATOM 1391 C C . PHE A 1 185 ? 2.682 -1.126 -12.160 1.00 98.25 185 PHE A C 1
ATOM 1393 O O . PHE A 1 185 ? 3.519 -1.268 -13.046 1.00 98.25 185 PHE A O 1
ATOM 1400 N N . ASP A 1 186 ? 1.371 -1.126 -12.397 1.00 98.19 186 ASP A N 1
ATOM 1401 C CA . ASP A 1 186 ? 0.808 -1.306 -13.740 1.00 98.19 186 ASP A CA 1
ATOM 1402 C C . ASP A 1 186 ? 1.287 -0.191 -14.682 1.00 98.19 186 ASP A C 1
ATOM 1404 O O . ASP A 1 186 ? 1.851 -0.469 -15.739 1.00 98.19 186 ASP A O 1
ATOM 1408 N N . HIS A 1 187 ? 1.217 1.071 -14.243 1.00 98.12 187 HIS A N 1
ATOM 1409 C CA . HIS A 1 187 ? 1.754 2.200 -15.008 1.00 98.12 187 HIS A CA 1
ATOM 1410 C C . HIS A 1 187 ? 3.260 2.095 -15.267 1.00 98.12 187 HIS A C 1
ATOM 1412 O O . HIS A 1 187 ? 3.725 2.457 -16.346 1.00 98.12 187 HIS A O 1
ATOM 1418 N N . TYR A 1 188 ? 4.038 1.609 -14.298 1.00 98.19 188 TYR A N 1
ATOM 1419 C CA . TYR A 1 188 ? 5.468 1.381 -14.494 1.00 98.19 188 TYR A CA 1
ATOM 1420 C C . TYR A 1 188 ? 5.732 0.283 -15.531 1.00 98.19 188 TYR A C 1
ATOM 1422 O O . TYR A 1 188 ? 6.627 0.435 -16.362 1.00 98.19 188 TYR A O 1
ATOM 1430 N N . LEU A 1 189 ? 4.967 -0.812 -15.500 1.00 98.38 189 LEU A N 1
ATOM 1431 C CA . LEU A 1 189 ? 5.088 -1.898 -16.471 1.00 98.38 189 LEU A CA 1
ATOM 1432 C C . LEU A 1 189 ? 4.737 -1.423 -17.883 1.00 98.38 189 LEU A C 1
ATOM 1434 O O . LEU A 1 189 ? 5.498 -1.707 -18.811 1.00 98.38 189 LEU A O 1
ATOM 1438 N N . ASP A 1 190 ? 3.653 -0.660 -18.027 1.00 98.25 190 ASP A N 1
ATOM 1439 C CA . ASP A 1 190 ? 3.243 -0.067 -19.301 1.00 98.25 190 ASP A CA 1
ATOM 1440 C C . ASP A 1 190 ? 4.310 0.904 -19.822 1.00 98.25 190 ASP A C 1
ATOM 1442 O O . ASP A 1 190 ? 4.783 0.754 -20.949 1.00 98.25 190 ASP A O 1
ATOM 1446 N N . ALA A 1 191 ? 4.791 1.826 -18.981 1.00 98.31 191 ALA A N 1
ATOM 1447 C CA . ALA A 1 191 ? 5.845 2.771 -19.354 1.00 98.31 191 ALA A CA 1
ATOM 1448 C C . ALA A 1 191 ? 7.156 2.063 -19.742 1.00 98.31 191 ALA A C 1
ATOM 1450 O O . ALA A 1 191 ? 7.815 2.443 -20.711 1.00 98.31 191 ALA A O 1
ATOM 1451 N N . ALA A 1 192 ? 7.537 1.003 -19.024 1.00 98.25 192 ALA A N 1
ATOM 1452 C CA . ALA A 1 192 ? 8.718 0.209 -19.350 1.00 98.25 192 ALA A CA 1
ATOM 1453 C C . ALA A 1 192 ? 8.543 -0.576 -20.662 1.00 98.25 192 ALA A C 1
ATOM 1455 O O . ALA A 1 192 ? 9.504 -0.736 -21.423 1.00 98.25 192 ALA A O 1
ATOM 1456 N N . ALA A 1 193 ? 7.336 -1.074 -20.944 1.00 98.38 193 ALA A N 1
ATOM 1457 C CA . ALA A 1 193 ? 7.018 -1.718 -22.212 1.00 98.38 193 ALA A CA 1
ATOM 1458 C C . ALA A 1 193 ? 7.084 -0.710 -23.368 1.00 98.38 193 ALA A C 1
ATOM 1460 O O . ALA A 1 193 ? 7.781 -0.970 -24.353 1.00 98.38 193 ALA A O 1
ATOM 1461 N N . GLU A 1 194 ? 6.454 0.458 -23.221 1.00 98.25 194 GLU A N 1
ATOM 1462 C CA . GLU A 1 194 ? 6.507 1.551 -24.195 1.00 98.25 194 GLU A CA 1
ATOM 1463 C C . GLU A 1 194 ? 7.949 1.984 -24.467 1.00 98.25 194 GLU A C 1
ATOM 1465 O O . GLU A 1 194 ? 8.370 2.004 -25.626 1.00 98.25 194 GLU A O 1
ATOM 1470 N N . GLN A 1 195 ? 8.752 2.217 -23.425 1.00 98.38 195 GLN A N 1
ATOM 1471 C CA . GLN A 1 195 ? 10.163 2.575 -23.576 1.00 98.38 195 GLN A CA 1
ATOM 1472 C C . GLN A 1 195 ? 10.928 1.522 -24.388 1.00 98.38 195 GLN A C 1
ATOM 1474 O O . GLN A 1 195 ? 11.627 1.862 -25.344 1.00 98.38 195 GLN A O 1
ATOM 1479 N N . ARG A 1 196 ? 10.759 0.229 -24.079 1.00 98.00 196 ARG A N 1
ATOM 1480 C CA . ARG A 1 196 ? 11.411 -0.850 -24.842 1.00 98.00 196 ARG A CA 1
ATOM 1481 C C . ARG A 1 196 ? 10.956 -0.885 -26.298 1.00 98.00 196 ARG A C 1
ATOM 1483 O O . ARG A 1 196 ? 11.769 -1.184 -27.172 1.00 98.00 196 ARG A O 1
ATOM 1490 N N . THR A 1 197 ? 9.681 -0.613 -26.583 1.00 98.25 197 THR A N 1
ATOM 1491 C CA . THR A 1 197 ? 9.197 -0.546 -27.972 1.00 98.25 197 THR A CA 1
ATOM 1492 C C . THR A 1 197 ? 9.794 0.639 -28.726 1.00 98.25 197 THR A C 1
ATOM 1494 O O . THR A 1 197 ? 10.248 0.458 -29.854 1.00 98.25 197 THR A O 1
ATOM 1497 N N . GLN A 1 198 ? 9.889 1.811 -28.093 1.00 98.31 198 GLN A N 1
ATOM 1498 C CA . GLN A 1 198 ? 10.517 2.998 -28.679 1.00 98.31 198 GLN A CA 1
ATOM 1499 C C . GLN A 1 198 ? 12.011 2.771 -28.938 1.00 98.31 198 GLN A C 1
ATOM 1501 O O . GLN A 1 198 ? 12.505 3.078 -30.022 1.00 98.31 198 GLN A O 1
ATOM 1506 N N . GLU A 1 199 ? 12.731 2.174 -27.985 1.00 98.00 199 GLU A N 1
ATOM 1507 C CA . GLU A 1 199 ? 14.148 1.830 -28.146 1.00 98.00 199 GLU A CA 1
ATOM 1508 C C . GLU A 1 199 ? 14.371 0.835 -29.294 1.00 98.00 199 GLU A C 1
ATOM 1510 O O . GLU A 1 199 ? 15.299 1.022 -30.087 1.00 98.00 199 GLU A O 1
ATOM 1515 N N . ARG A 1 200 ? 13.503 -0.181 -29.429 1.00 98.06 200 ARG A N 1
ATOM 1516 C CA . ARG A 1 200 ? 13.536 -1.130 -30.557 1.00 98.06 200 ARG A CA 1
ATOM 1517 C C . ARG A 1 200 ? 13.292 -0.430 -31.888 1.00 98.06 200 ARG A C 1
ATOM 1519 O O . ARG A 1 200 ? 14.109 -0.582 -32.788 1.00 98.06 200 ARG A O 1
ATOM 1526 N N . GLN A 1 201 ? 12.249 0.392 -31.993 1.00 98.25 201 GLN A N 1
ATOM 1527 C CA . GLN A 1 201 ? 11.957 1.154 -33.212 1.00 98.25 201 GLN A CA 1
ATOM 1528 C C . GLN A 1 201 ? 13.116 2.090 -33.584 1.00 98.25 201 GLN A C 1
ATOM 1530 O O . GLN A 1 201 ? 13.526 2.150 -34.741 1.00 98.25 201 GLN A O 1
ATOM 1535 N N . ALA A 1 202 ? 13.705 2.783 -32.607 1.00 98.31 202 ALA A N 1
ATOM 1536 C CA . ALA A 1 202 ? 14.860 3.648 -32.836 1.00 98.31 202 ALA A CA 1
ATOM 1537 C C . ALA A 1 202 ? 16.117 2.860 -33.248 1.00 98.31 202 ALA A C 1
ATOM 1539 O O . ALA A 1 202 ? 16.960 3.366 -33.994 1.00 98.31 202 ALA A O 1
ATOM 1540 N N . ALA A 1 203 ? 16.294 1.634 -32.749 1.00 97.94 203 ALA A N 1
ATOM 1541 C CA . ALA A 1 203 ? 17.362 0.744 -33.194 1.00 97.94 203 ALA A CA 1
ATOM 1542 C C . ALA A 1 203 ? 17.115 0.246 -34.629 1.00 97.94 203 ALA A C 1
ATOM 1544 O O . ALA A 1 203 ? 18.019 0.341 -35.455 1.00 97.94 203 ALA A O 1
ATOM 1545 N N . GLU A 1 204 ? 15.896 -0.191 -34.949 1.00 98.25 204 GLU A N 1
ATOM 1546 C CA . GLU A 1 204 ? 15.489 -0.623 -36.294 1.00 98.25 204 GLU A CA 1
ATOM 1547 C C . GLU A 1 204 ? 15.680 0.493 -37.329 1.00 98.25 204 GLU A C 1
ATOM 1549 O O . GLU A 1 204 ? 16.279 0.264 -38.376 1.00 98.25 204 GLU A O 1
ATOM 1554 N N . GLN A 1 205 ? 15.279 1.728 -37.013 1.00 98.12 205 GLN A N 1
ATOM 1555 C CA . GLN A 1 205 ? 15.507 2.888 -37.883 1.00 98.12 205 GLN A CA 1
ATOM 1556 C C . GLN A 1 205 ? 16.999 3.156 -38.124 1.00 98.12 205 GLN A C 1
ATOM 15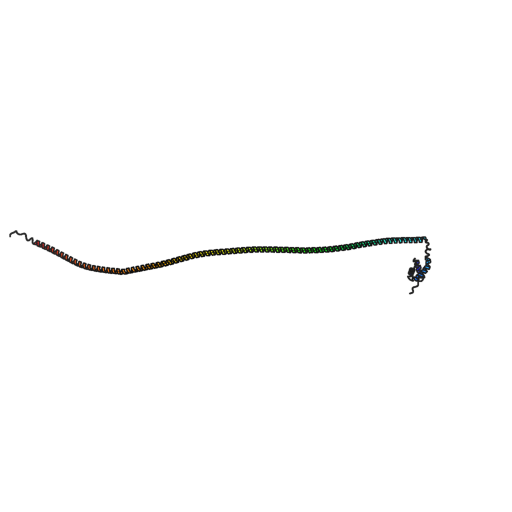58 O O . GLN A 1 205 ? 17.403 3.470 -39.246 1.00 98.12 205 GLN A O 1
ATOM 1563 N N . ARG A 1 206 ? 17.839 3.020 -37.086 1.00 98.00 206 ARG A N 1
ATOM 1564 C CA . ARG A 1 206 ? 19.298 3.152 -37.222 1.00 98.00 206 ARG A CA 1
ATOM 1565 C C . ARG A 1 206 ? 19.880 2.058 -38.113 1.00 98.00 206 ARG A C 1
ATOM 1567 O O . ARG A 1 206 ? 20.704 2.376 -38.967 1.00 98.00 206 ARG A O 1
ATOM 1574 N N . VAL A 1 207 ? 19.431 0.812 -37.955 1.00 98.25 207 VAL A N 1
ATOM 1575 C CA . VAL A 1 207 ? 19.835 -0.308 -38.820 1.00 98.25 207 VAL A CA 1
ATOM 1576 C C . VAL A 1 207 ? 19.430 -0.035 -40.266 1.00 98.25 207 VAL A C 1
ATOM 1578 O O . VAL A 1 207 ? 20.300 -0.052 -41.131 1.00 98.25 207 VAL A O 1
ATOM 1581 N N . MET A 1 208 ? 18.169 0.328 -40.525 1.00 98.06 208 MET A N 1
ATOM 1582 C CA . MET A 1 208 ? 17.692 0.651 -41.877 1.00 98.06 208 MET A CA 1
ATOM 1583 C C . MET A 1 208 ? 18.509 1.771 -42.530 1.00 98.06 208 MET A C 1
ATOM 1585 O O . MET A 1 208 ? 18.852 1.684 -43.708 1.00 98.06 208 MET A O 1
ATOM 1589 N N . ARG A 1 209 ? 18.860 2.818 -41.774 1.00 98.06 209 ARG A N 1
ATOM 1590 C CA . ARG A 1 209 ? 19.702 3.908 -42.283 1.00 98.06 209 ARG A CA 1
ATOM 1591 C C . ARG A 1 209 ? 21.097 3.414 -42.673 1.00 98.06 209 ARG A C 1
ATOM 1593 O O . ARG A 1 209 ? 21.567 3.734 -43.761 1.00 98.06 209 ARG A O 1
ATOM 1600 N N . VAL A 1 210 ? 21.744 2.625 -41.815 1.00 98.00 210 VAL A N 1
ATOM 1601 C CA . VAL A 1 210 ? 23.072 2.061 -42.108 1.00 98.00 210 VAL A CA 1
ATOM 1602 C C . VAL A 1 210 ? 23.008 1.103 -43.299 1.00 98.00 210 VAL A C 1
ATOM 1604 O O . VAL A 1 210 ? 23.895 1.129 -44.147 1.00 98.00 210 VAL A O 1
ATOM 1607 N N . GLU A 1 211 ? 21.956 0.294 -43.418 1.00 98.00 211 GLU A N 1
ATOM 1608 C CA . GLU A 1 211 ? 21.747 -0.589 -44.570 1.00 98.00 211 GLU A CA 1
ATOM 1609 C C . GLU A 1 211 ? 21.586 0.196 -45.878 1.00 98.00 211 GLU A C 1
ATOM 1611 O O . GLU A 1 211 ? 22.168 -0.192 -46.893 1.00 98.00 211 GLU A O 1
ATOM 1616 N N . GLN A 1 212 ? 20.865 1.321 -45.860 1.00 98.00 212 GLN A N 1
ATOM 1617 C CA . GLN A 1 212 ? 20.739 2.220 -47.014 1.00 98.00 212 GLN A CA 1
ATOM 1618 C C . GLN A 1 212 ? 22.075 2.873 -47.384 1.00 98.00 212 GLN A C 1
ATOM 1620 O O . GLN A 1 212 ? 22.449 2.877 -48.559 1.00 98.00 212 GLN A O 1
ATOM 1625 N N . GLU A 1 213 ? 22.817 3.389 -46.401 1.00 98.12 213 GLU A N 1
ATOM 1626 C CA . GLU A 1 213 ? 24.153 3.962 -46.613 1.00 98.12 213 GLU A CA 1
ATOM 1627 C C . GLU A 1 213 ? 25.108 2.906 -47.201 1.00 98.12 213 GLU A C 1
ATOM 1629 O O . GLU A 1 213 ? 25.809 3.164 -48.182 1.00 98.12 213 GLU A O 1
ATOM 1634 N N . LEU A 1 214 ? 25.070 1.679 -46.678 1.00 97.69 214 LEU A N 1
ATOM 1635 C CA . LEU A 1 214 ? 25.883 0.561 -47.148 1.00 97.69 214 LEU A CA 1
ATOM 1636 C C . LEU A 1 214 ? 25.482 0.106 -48.560 1.00 97.69 214 LEU A C 1
ATOM 1638 O O . LEU A 1 214 ? 26.357 -0.186 -49.379 1.00 97.69 214 LEU A O 1
ATOM 1642 N N . ALA A 1 215 ? 24.187 0.080 -48.882 1.00 97.75 215 ALA A N 1
ATOM 1643 C CA . ALA A 1 215 ? 23.705 -0.182 -50.237 1.00 97.75 215 ALA A CA 1
ATOM 1644 C C . ALA A 1 215 ? 24.175 0.900 -51.225 1.00 97.75 215 ALA A C 1
ATOM 1646 O O . ALA A 1 215 ? 24.666 0.567 -52.307 1.00 97.75 215 ALA A O 1
ATOM 1647 N N . GLY A 1 216 ? 24.110 2.176 -50.830 1.00 97.75 216 GLY A N 1
ATOM 1648 C CA . GLY A 1 216 ? 24.624 3.297 -51.618 1.00 97.75 216 GLY A CA 1
ATOM 1649 C C . GLY A 1 216 ? 26.129 3.192 -51.874 1.00 97.75 216 GLY A C 1
ATOM 1650 O O . GLY A 1 216 ? 26.573 3.307 -53.018 1.00 97.75 216 GLY A O 1
ATOM 1651 N N . LEU A 1 217 ? 26.918 2.882 -50.840 1.00 97.25 217 LEU A N 1
ATOM 1652 C CA . LEU A 1 217 ? 28.363 2.666 -50.968 1.00 97.25 217 LEU A CA 1
ATOM 1653 C C . LEU A 1 217 ? 28.695 1.463 -51.861 1.00 97.25 217 LEU A C 1
ATOM 1655 O O . LEU A 1 217 ? 29.590 1.554 -52.701 1.00 97.25 217 LEU A O 1
ATOM 1659 N N . ARG A 1 218 ? 27.956 0.350 -51.745 1.00 97.75 218 ARG A N 1
ATOM 1660 C CA . ARG A 1 218 ? 28.113 -0.811 -52.642 1.00 97.75 218 ARG A CA 1
ATOM 1661 C C . ARG A 1 218 ? 27.842 -0.439 -54.100 1.00 97.75 218 ARG A C 1
ATOM 1663 O O . ARG A 1 218 ? 28.597 -0.858 -54.977 1.00 97.75 218 ARG A O 1
ATOM 1670 N N . GLN A 1 219 ? 26.805 0.356 -54.365 1.00 97.50 219 GLN A N 1
ATOM 1671 C CA . GLN A 1 219 ? 26.495 0.827 -55.717 1.00 97.50 219 GLN A CA 1
ATOM 1672 C C . GLN A 1 219 ? 27.605 1.732 -56.268 1.00 97.50 219 GLN A C 1
ATOM 1674 O O . GLN A 1 219 ? 28.028 1.544 -57.409 1.00 97.50 219 GLN A O 1
ATOM 1679 N N . GLN A 1 220 ? 28.109 2.674 -55.466 1.00 97.56 220 GLN A N 1
ATOM 1680 C CA . GLN A 1 220 ? 29.230 3.538 -55.853 1.00 97.56 220 GLN A CA 1
ATOM 1681 C C . GLN A 1 220 ? 30.497 2.727 -56.138 1.00 97.56 220 GLN A C 1
ATOM 1683 O O . GLN A 1 220 ? 31.147 2.941 -57.160 1.00 97.56 220 GLN A O 1
ATOM 1688 N N . HIS A 1 221 ? 30.819 1.755 -55.284 1.00 97.31 221 HIS A N 1
ATOM 1689 C CA . HIS A 1 221 ? 31.956 0.862 -55.489 1.00 97.31 221 HIS A CA 1
ATOM 1690 C C . HIS A 1 221 ? 31.821 0.060 -56.791 1.00 97.31 221 HIS A C 1
ATOM 1692 O O . HIS A 1 221 ? 32.774 -0.026 -57.561 1.00 97.31 221 HIS A O 1
ATOM 1698 N N . LEU A 1 222 ? 30.631 -0.473 -57.093 1.00 97.69 222 LEU A N 1
ATOM 1699 C CA . LEU A 1 222 ? 30.383 -1.174 -58.356 1.00 97.69 222 LEU A CA 1
ATOM 1700 C C . LEU A 1 222 ? 30.555 -0.241 -59.567 1.00 97.69 222 LEU A C 1
ATOM 1702 O O . LEU A 1 222 ? 31.180 -0.622 -60.555 1.00 97.69 222 LEU A O 1
ATOM 1706 N N . GLN A 1 223 ? 30.054 0.996 -59.491 1.00 97.12 223 GLN A N 1
ATOM 1707 C CA . GLN A 1 223 ? 30.252 2.001 -60.543 1.00 97.12 223 GLN A CA 1
ATOM 1708 C C . GLN A 1 223 ? 31.737 2.327 -60.750 1.00 97.12 223 GLN A C 1
ATOM 1710 O O . GLN A 1 223 ? 32.191 2.406 -61.892 1.00 97.12 223 GLN A O 1
ATOM 1715 N N . GLN A 1 224 ? 32.501 2.473 -59.664 1.00 96.69 224 GLN A N 1
ATOM 1716 C CA . GLN A 1 224 ? 33.946 2.693 -59.718 1.00 96.69 224 GLN A CA 1
ATOM 1717 C C . GLN A 1 224 ? 34.684 1.492 -60.317 1.00 96.69 224 GLN A C 1
ATOM 1719 O O . GLN A 1 224 ? 35.535 1.691 -61.177 1.00 96.69 224 GLN A O 1
ATOM 1724 N N . GLN A 1 225 ? 34.331 0.255 -59.950 1.00 97.25 225 GLN A N 1
ATOM 1725 C CA . GLN A 1 225 ? 34.902 -0.951 -60.563 1.00 97.25 225 GLN A CA 1
ATOM 1726 C C . GLN A 1 225 ? 34.639 -1.008 -62.072 1.00 97.25 225 GLN A C 1
ATOM 1728 O O . GLN A 1 225 ? 35.552 -1.285 -62.849 1.00 97.25 225 GLN A O 1
ATOM 1733 N N . VAL A 1 226 ? 33.417 -0.690 -62.510 1.00 97.19 226 VAL A N 1
ATOM 1734 C CA . VAL A 1 226 ? 33.099 -0.614 -63.943 1.00 97.19 226 VAL A CA 1
ATOM 1735 C C . VAL A 1 226 ? 33.925 0.483 -64.622 1.00 97.19 226 VAL A C 1
ATOM 1737 O O . VAL A 1 226 ? 34.470 0.250 -65.700 1.00 97.19 226 VAL A O 1
ATOM 1740 N N . ALA A 1 227 ? 34.069 1.661 -64.010 1.00 96.75 227 ALA A N 1
ATOM 1741 C CA . ALA A 1 227 ? 34.905 2.731 -64.555 1.00 96.75 227 ALA A CA 1
ATOM 1742 C C . ALA A 1 227 ? 36.382 2.315 -64.667 1.00 96.75 227 ALA A C 1
ATOM 1744 O O . ALA A 1 227 ? 36.985 2.516 -65.720 1.00 96.75 227 ALA A O 1
ATOM 1745 N N . LEU A 1 228 ? 36.936 1.674 -63.633 1.00 96.81 228 LEU A N 1
ATOM 1746 C CA . LEU A 1 228 ? 38.295 1.127 -63.644 1.00 96.81 228 LEU A CA 1
ATOM 1747 C C . LEU A 1 228 ? 38.477 0.109 -64.772 1.00 96.81 228 LEU A C 1
ATOM 1749 O O . LEU A 1 228 ? 39.397 0.274 -65.565 1.00 96.81 228 LEU A O 1
ATOM 1753 N N . SER A 1 229 ? 37.552 -0.841 -64.943 1.00 96.75 229 SER A N 1
ATOM 1754 C CA . SER A 1 229 ? 37.625 -1.818 -66.043 1.00 96.75 229 SER A CA 1
ATOM 1755 C C . SER A 1 229 ? 37.616 -1.160 -67.433 1.00 96.75 229 SER A C 1
ATOM 1757 O O . SER A 1 229 ? 38.306 -1.609 -68.348 1.00 96.75 229 SER A O 1
ATOM 1759 N N . ARG A 1 230 ? 36.884 -0.046 -67.602 1.00 96.81 230 ARG A N 1
ATOM 1760 C CA . ARG A 1 230 ? 36.897 0.742 -68.847 1.00 96.81 230 ARG A CA 1
ATOM 1761 C C . ARG A 1 230 ? 38.237 1.440 -69.057 1.00 96.81 230 ARG A C 1
ATOM 1763 O O . ARG A 1 230 ? 38.722 1.471 -70.187 1.00 96.81 230 ARG A O 1
ATOM 1770 N N . TYR A 1 231 ? 38.829 2.003 -68.002 1.00 95.44 231 TYR A N 1
ATOM 1771 C CA . TYR A 1 231 ? 40.158 2.610 -68.081 1.00 95.44 231 TYR A CA 1
ATOM 1772 C C . TYR A 1 231 ? 41.240 1.568 -68.372 1.00 95.44 231 TYR A C 1
ATOM 1774 O O . TYR A 1 231 ? 42.077 1.814 -69.233 1.00 95.44 231 TYR A O 1
ATOM 1782 N N . GLU A 1 232 ? 41.191 0.396 -67.739 1.00 96.88 232 GLU A N 1
ATOM 1783 C CA . GLU A 1 232 ? 42.096 -0.727 -68.014 1.00 96.88 232 GLU A CA 1
ATOM 1784 C C . GLU A 1 232 ? 41.986 -1.188 -69.473 1.00 96.88 232 GLU A C 1
ATOM 1786 O O . GLU A 1 232 ? 43.001 -1.277 -70.164 1.00 96.88 232 GLU A O 1
ATOM 1791 N N . ALA A 1 233 ? 40.764 -1.373 -69.988 1.00 95.88 233 ALA A N 1
ATOM 1792 C CA . ALA A 1 233 ? 40.543 -1.706 -71.395 1.00 95.88 233 ALA A CA 1
ATOM 1793 C C . ALA A 1 233 ? 41.088 -0.620 -72.339 1.00 95.88 233 ALA A C 1
ATOM 1795 O O . ALA A 1 233 ? 41.710 -0.932 -73.355 1.00 95.88 233 ALA A O 1
ATOM 1796 N N . ARG A 1 234 ? 40.905 0.664 -71.998 1.00 97.00 234 ARG A N 1
ATOM 1797 C CA . ARG A 1 234 ? 41.439 1.779 -72.791 1.00 97.00 234 ARG A CA 1
ATOM 1798 C C . ARG A 1 234 ? 42.966 1.832 -72.761 1.00 97.00 234 ARG A C 1
ATOM 1800 O O . ARG A 1 234 ? 43.569 2.124 -73.789 1.00 97.00 234 ARG A O 1
ATOM 1807 N N . ILE A 1 235 ? 43.584 1.567 -71.612 1.00 96.25 235 ILE A N 1
ATOM 1808 C CA . ILE A 1 235 ? 45.042 1.488 -71.484 1.00 96.25 235 ILE A CA 1
ATOM 1809 C C . ILE A 1 235 ? 45.574 0.337 -72.337 1.00 96.25 235 ILE A C 1
ATOM 1811 O O . ILE A 1 235 ? 46.520 0.562 -73.084 1.00 96.25 235 ILE A O 1
ATOM 1815 N N . SER A 1 236 ? 44.946 -0.843 -72.290 1.00 96.12 236 SER A N 1
ATOM 1816 C CA . SER A 1 236 ? 45.327 -1.981 -73.137 1.00 96.12 236 SER A CA 1
ATOM 1817 C C . SER A 1 236 ? 45.243 -1.627 -74.624 1.00 96.12 236 SER A C 1
ATOM 1819 O O . SER A 1 236 ? 46.212 -1.823 -75.344 1.00 96.12 236 SER A O 1
ATOM 1821 N N . GLN A 1 237 ? 44.140 -1.012 -75.070 1.00 96.44 237 GLN A N 1
ATOM 1822 C CA . GLN A 1 237 ? 44.004 -0.548 -76.459 1.00 96.44 237 GLN A CA 1
ATOM 1823 C C . GLN A 1 237 ? 45.114 0.432 -76.851 1.00 96.44 237 GLN A C 1
ATOM 1825 O O . GLN A 1 237 ? 45.738 0.279 -77.891 1.00 96.44 237 GLN A O 1
ATOM 1830 N N . LEU A 1 238 ? 45.397 1.428 -76.006 1.00 95.44 238 LEU A N 1
ATOM 1831 C CA . LEU A 1 238 ? 46.462 2.395 -76.277 1.00 95.44 238 LEU A CA 1
ATOM 1832 C C . LEU A 1 238 ? 47.854 1.748 -76.274 1.00 95.44 238 LEU A C 1
ATOM 1834 O O . LEU A 1 238 ? 48.738 2.223 -76.984 1.00 95.44 238 LEU A O 1
ATOM 1838 N N . GLN A 1 239 ? 48.078 0.699 -75.478 1.00 96.38 239 GLN A N 1
ATOM 1839 C CA . GLN A 1 239 ? 49.318 -0.080 -75.500 1.00 96.38 239 GLN A CA 1
ATOM 1840 C C . GLN A 1 239 ? 49.456 -0.864 -76.807 1.00 96.38 239 GLN A C 1
ATOM 1842 O O . GLN A 1 239 ? 50.533 -0.824 -77.409 1.00 96.38 239 GLN A O 1
ATOM 1847 N N . ASP A 1 240 ? 48.377 -1.498 -77.269 1.00 95.88 240 ASP A N 1
ATOM 1848 C CA . ASP A 1 240 ? 48.329 -2.196 -78.555 1.00 95.88 240 ASP A CA 1
ATOM 1849 C C . ASP A 1 240 ? 48.588 -1.214 -79.706 1.00 95.88 240 ASP A C 1
ATOM 1851 O O . ASP A 1 240 ? 49.518 -1.431 -80.485 1.00 95.88 240 ASP A O 1
ATOM 1855 N N . ASP A 1 241 ? 47.886 -0.077 -79.743 1.00 95.62 241 ASP A N 1
ATOM 1856 C CA . ASP A 1 241 ? 48.099 1.000 -80.722 1.00 95.62 241 ASP A CA 1
ATOM 1857 C C . ASP A 1 241 ? 49.549 1.512 -80.685 1.00 95.62 241 ASP A C 1
ATOM 1859 O O . ASP A 1 241 ? 50.183 1.706 -81.721 1.00 95.62 241 ASP A O 1
ATOM 1863 N N . ASN A 1 242 ? 50.125 1.712 -79.493 1.00 95.06 242 ASN A N 1
ATOM 1864 C CA . ASN A 1 242 ? 51.517 2.150 -79.356 1.00 95.06 242 ASN A CA 1
ATOM 1865 C C . ASN A 1 242 ? 52.500 1.099 -79.889 1.00 95.06 242 ASN A C 1
ATOM 1867 O O . ASN A 1 242 ? 53.524 1.463 -80.471 1.00 95.06 242 ASN A O 1
ATOM 1871 N N . SER A 1 243 ? 52.209 -0.189 -79.692 1.00 95.00 243 SER A N 1
ATOM 1872 C CA . SER A 1 243 ? 53.016 -1.289 -80.226 1.00 95.00 243 SER A CA 1
ATOM 1873 C C . SER A 1 243 ? 52.921 -1.374 -81.753 1.00 95.00 243 SER A C 1
ATOM 1875 O O . SER A 1 243 ? 53.958 -1.503 -82.405 1.00 95.00 243 SER A O 1
ATOM 1877 N N . GLN A 1 244 ? 51.722 -1.189 -82.318 1.00 95.62 244 GLN A N 1
ATOM 1878 C CA . GLN A 1 244 ? 51.485 -1.124 -83.761 1.00 95.62 244 GLN A CA 1
ATOM 1879 C C . GLN A 1 244 ? 52.214 0.069 -84.373 1.00 95.62 244 GLN A C 1
ATOM 1881 O O . GLN A 1 244 ? 53.054 -0.123 -85.241 1.00 95.62 244 GLN A O 1
ATOM 1886 N N . LEU A 1 245 ? 52.023 1.278 -83.835 1.00 94.38 245 LEU A N 1
ATOM 1887 C CA . LEU A 1 245 ? 52.717 2.484 -84.297 1.00 94.38 245 LEU A CA 1
ATOM 1888 C C . LEU A 1 245 ? 54.243 2.369 -84.183 1.00 94.38 245 LEU A C 1
ATOM 1890 O O . LEU A 1 245 ? 54.968 2.896 -85.024 1.00 94.38 245 LEU A O 1
ATOM 1894 N N . LYS A 1 246 ? 54.764 1.692 -83.150 1.00 95.25 246 LYS A N 1
ATOM 1895 C CA . LYS A 1 246 ? 56.201 1.383 -83.051 1.00 95.25 246 LYS A CA 1
ATOM 1896 C C . LYS A 1 246 ? 56.650 0.419 -84.147 1.00 95.25 246 LYS A C 1
ATOM 1898 O O . LYS A 1 246 ? 57.738 0.624 -84.682 1.00 95.25 246 LYS A O 1
ATOM 1903 N N . GLY A 1 247 ? 55.847 -0.599 -84.458 1.00 94.38 247 GLY A N 1
ATOM 1904 C CA . GLY A 1 247 ? 56.062 -1.509 -85.584 1.00 94.38 247 GLY A CA 1
ATOM 1905 C C . GLY A 1 247 ? 56.070 -0.762 -86.917 1.00 94.38 247 GLY A C 1
ATOM 1906 O O . GLY A 1 247 ? 57.079 -0.787 -87.617 1.00 94.38 247 GLY A O 1
ATOM 1907 N N . ASP A 1 248 ? 55.026 0.018 -87.194 1.00 93.94 248 ASP A N 1
ATOM 1908 C CA . ASP A 1 248 ? 54.901 0.853 -88.393 1.00 93.94 248 ASP A CA 1
ATOM 1909 C C . ASP A 1 248 ? 56.070 1.835 -88.522 1.00 93.94 248 ASP A C 1
ATOM 1911 O O . ASP A 1 248 ? 56.627 2.011 -89.602 1.00 93.94 248 ASP A O 1
ATOM 1915 N N . LEU A 1 249 ? 56.504 2.454 -87.417 1.00 93.62 249 LEU A N 1
ATOM 1916 C CA . LEU A 1 249 ? 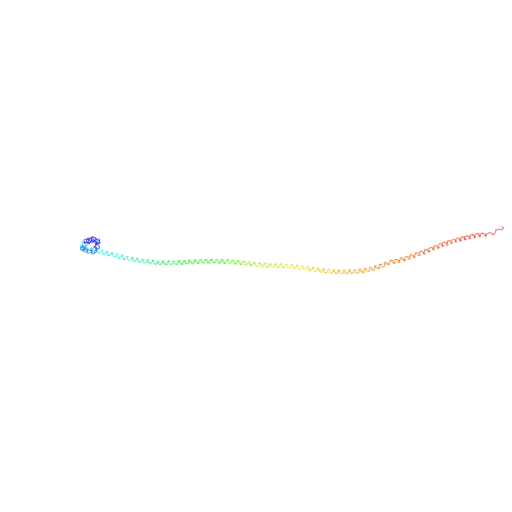57.677 3.328 -87.406 1.00 93.62 249 LEU A CA 1
ATOM 1917 C C . LEU A 1 249 ? 58.962 2.556 -87.731 1.00 93.62 249 LEU A C 1
ATOM 1919 O O . LEU A 1 249 ? 59.827 3.089 -88.425 1.00 93.62 249 LEU A O 1
ATOM 1923 N N . GLN A 1 250 ? 59.133 1.335 -87.216 1.00 94.81 250 GLN A N 1
ATOM 1924 C CA . GLN A 1 250 ? 60.282 0.492 -87.557 1.00 94.81 250 GLN A CA 1
ATOM 1925 C C . GLN A 1 250 ? 60.257 0.098 -89.033 1.00 94.81 250 GLN A C 1
ATOM 1927 O O . GLN A 1 250 ? 61.296 0.163 -89.686 1.00 94.81 250 GLN A O 1
ATOM 1932 N N . ASP A 1 251 ? 59.098 -0.257 -89.575 1.00 93.19 251 ASP A N 1
ATOM 1933 C CA . ASP A 1 251 ? 58.969 -0.650 -90.976 1.00 93.19 251 ASP A CA 1
ATOM 1934 C C . ASP A 1 251 ? 59.120 0.547 -91.923 1.00 93.19 251 ASP A C 1
ATOM 1936 O O . ASP A 1 251 ? 59.826 0.446 -92.926 1.00 93.19 251 ASP A O 1
ATOM 1940 N N . ALA A 1 252 ? 58.587 1.717 -91.562 1.00 91.44 252 ALA A N 1
ATOM 1941 C CA . ALA A 1 252 ? 58.841 2.977 -92.259 1.00 91.44 252 ALA A CA 1
ATOM 1942 C C . ALA A 1 252 ? 60.321 3.388 -92.197 1.00 91.44 252 ALA A C 1
ATOM 1944 O O . ALA A 1 252 ? 60.860 3.909 -93.170 1.00 91.44 252 ALA A O 1
ATOM 1945 N N . LYS A 1 253 ? 61.011 3.139 -91.075 1.00 93.50 253 LYS A N 1
ATOM 1946 C CA . LYS A 1 253 ? 62.465 3.345 -90.979 1.00 93.50 253 LYS A CA 1
ATOM 1947 C C . LYS A 1 253 ? 63.223 2.402 -91.904 1.00 93.50 253 LYS A C 1
ATOM 1949 O O . LYS A 1 253 ? 64.079 2.878 -92.639 1.00 93.50 253 LYS A O 1
ATOM 1954 N N . LYS A 1 254 ? 62.887 1.108 -91.921 1.00 92.69 254 LYS A N 1
ATOM 1955 C CA . LYS A 1 254 ? 63.504 0.132 -92.837 1.00 92.69 254 LYS A CA 1
ATOM 1956 C C . LYS A 1 254 ? 63.276 0.514 -94.299 1.00 92.69 254 LYS A C 1
ATOM 1958 O O . LYS A 1 254 ? 64.211 0.455 -95.090 1.00 92.69 254 LYS A O 1
ATOM 1963 N N . SER A 1 255 ? 62.060 0.921 -94.669 1.00 92.06 255 SER A N 1
ATOM 1964 C CA . SER A 1 255 ? 61.763 1.342 -96.043 1.00 92.06 255 SER A CA 1
ATOM 1965 C C . SER A 1 255 ? 62.452 2.659 -96.400 1.00 92.06 255 SER A C 1
ATOM 1967 O O . SER A 1 255 ? 62.980 2.784 -97.501 1.00 92.06 255 SER A O 1
ATOM 1969 N N . TRP A 1 256 ? 62.543 3.615 -95.470 1.00 92.38 256 TRP A N 1
ATOM 1970 C CA . TRP A 1 256 ? 63.328 4.836 -95.661 1.00 92.38 256 TRP A CA 1
ATOM 1971 C C . TRP A 1 256 ? 64.822 4.542 -95.819 1.00 92.38 256 TRP A C 1
ATOM 1973 O O . TRP A 1 256 ? 65.458 5.119 -96.697 1.00 92.38 256 TRP A O 1
ATOM 1983 N N . GLU A 1 257 ? 65.383 3.641 -95.011 1.00 91.62 257 GLU A N 1
ATOM 1984 C CA . GLU A 1 257 ? 66.767 3.176 -95.144 1.00 91.62 257 GLU A CA 1
ATOM 1985 C C . GLU A 1 257 ? 66.987 2.498 -96.500 1.00 91.62 257 GLU A C 1
ATOM 1987 O O . GLU A 1 257 ? 67.949 2.837 -97.186 1.00 91.62 257 GLU A O 1
ATOM 1992 N N . ALA A 1 258 ? 66.067 1.635 -96.943 1.00 90.25 258 ALA A N 1
ATOM 1993 C CA . ALA A 1 258 ? 66.112 1.017 -98.268 1.00 90.25 258 ALA A CA 1
ATOM 1994 C C . ALA A 1 258 ? 66.089 2.074 -99.388 1.00 90.25 258 ALA A C 1
ATOM 1996 O O . ALA A 1 258 ? 67.035 2.152 -100.174 1.00 90.25 258 ALA A O 1
ATOM 1997 N N . CYS A 1 259 ? 65.098 2.971 -99.400 1.00 88.31 259 CYS A N 1
ATOM 1998 C CA . CYS A 1 259 ? 65.018 4.079 -100.358 1.00 88.31 259 CYS A CA 1
ATOM 1999 C C . CYS A 1 259 ? 66.258 4.983 -100.308 1.00 88.31 259 CYS A C 1
ATOM 2001 O O . CYS A 1 259 ? 66.711 5.486 -101.335 1.00 88.31 259 CYS A O 1
ATOM 2003 N N . ARG A 1 260 ? 66.835 5.208 -99.121 1.00 91.88 260 ARG A N 1
ATOM 2004 C CA . ARG A 1 260 ? 68.078 5.966 -98.964 1.00 91.88 260 ARG A CA 1
ATOM 2005 C C . ARG A 1 260 ? 69.253 5.231 -99.596 1.00 91.88 260 ARG A C 1
ATOM 2007 O O . ARG A 1 260 ? 70.028 5.882 -100.286 1.00 91.88 260 ARG A O 1
ATOM 2014 N N . THR A 1 261 ? 69.384 3.920 -99.403 1.00 90.25 261 THR A N 1
ATOM 2015 C CA . THR A 1 261 ? 70.442 3.135 -100.059 1.00 90.25 261 THR A CA 1
ATOM 2016 C C . THR A 1 261 ? 70.282 3.112 -101.577 1.00 90.25 261 THR A C 1
ATOM 2018 O O . THR A 1 261 ? 71.270 3.292 -102.285 1.00 90.25 261 THR A O 1
ATOM 2021 N N . GLU A 1 262 ? 69.052 2.994 -102.089 1.00 88.12 262 GLU A N 1
ATOM 2022 C CA . GLU A 1 262 ? 68.760 3.118 -103.523 1.00 88.12 262 GLU A CA 1
ATOM 2023 C C . GLU A 1 262 ? 69.129 4.508 -104.045 1.00 88.12 262 GLU A C 1
ATOM 2025 O O . GLU A 1 262 ? 69.820 4.630 -105.056 1.00 88.12 262 GLU A O 1
ATOM 2030 N N . ARG A 1 263 ? 68.738 5.567 -103.327 1.00 87.69 263 ARG A N 1
ATOM 2031 C CA . ARG A 1 263 ? 69.120 6.947 -103.642 1.00 87.69 263 ARG A CA 1
ATOM 2032 C C . ARG A 1 263 ? 70.635 7.120 -103.638 1.00 87.69 263 ARG A C 1
ATOM 2034 O O . ARG A 1 263 ? 71.155 7.756 -104.543 1.00 87.69 263 ARG A O 1
ATOM 2041 N N . ASP A 1 264 ? 71.337 6.599 -102.638 1.00 89.44 264 ASP A N 1
ATOM 2042 C CA . ASP A 1 264 ? 72.793 6.725 -102.518 1.00 89.44 264 ASP A CA 1
ATOM 2043 C C . ASP A 1 264 ? 73.500 5.967 -103.657 1.00 89.44 264 ASP A C 1
ATOM 2045 O O . ASP A 1 264 ? 74.473 6.472 -104.218 1.00 89.44 264 ASP A O 1
ATOM 2049 N N . LEU A 1 265 ? 72.964 4.817 -104.080 1.00 90.38 265 LEU A N 1
ATOM 2050 C CA . LEU A 1 265 ? 73.440 4.069 -105.246 1.00 90.38 265 LEU A CA 1
ATOM 2051 C C . LEU A 1 265 ? 73.182 4.820 -106.560 1.00 90.38 265 LEU A C 1
ATOM 2053 O O . LEU A 1 265 ? 74.088 4.932 -107.386 1.00 90.38 265 LEU A O 1
ATOM 2057 N N . LEU A 1 266 ? 71.988 5.386 -106.746 1.00 86.00 266 LEU A N 1
ATOM 2058 C CA . LEU A 1 266 ? 71.671 6.235 -107.900 1.00 86.00 266 LEU A CA 1
ATOM 2059 C C . LEU A 1 266 ? 72.526 7.508 -107.915 1.00 86.00 266 LEU A C 1
ATOM 2061 O O . LEU A 1 266 ? 73.023 7.903 -108.966 1.00 86.00 266 LEU A O 1
ATOM 2065 N N . ALA A 1 267 ? 72.748 8.135 -106.759 1.00 87.56 267 ALA A N 1
ATOM 2066 C CA . ALA A 1 267 ? 73.624 9.291 -106.619 1.00 87.56 267 ALA A CA 1
ATOM 2067 C C . ALA A 1 267 ? 75.075 8.927 -106.951 1.00 87.56 267 ALA A C 1
ATOM 2069 O O . ALA A 1 267 ? 75.745 9.693 -107.639 1.00 87.56 267 ALA A O 1
ATOM 2070 N N . TYR A 1 268 ? 75.546 7.747 -106.537 1.00 85.56 268 TYR A N 1
ATOM 2071 C CA . TYR A 1 268 ? 76.856 7.228 -106.925 1.00 85.56 268 TYR A CA 1
ATOM 2072 C C . TYR A 1 268 ? 76.951 6.992 -108.439 1.00 85.56 268 TYR A C 1
ATOM 2074 O O . TYR A 1 268 ? 77.921 7.416 -109.062 1.00 85.56 268 TYR A O 1
ATOM 2082 N N . GLN A 1 269 ? 75.935 6.384 -109.059 1.00 86.00 269 GLN A N 1
ATOM 2083 C CA . GLN A 1 269 ? 75.880 6.202 -110.514 1.00 86.00 269 GLN A CA 1
ATOM 2084 C C . GLN A 1 269 ? 75.872 7.544 -111.262 1.00 86.00 269 GLN A C 1
ATOM 2086 O O . GLN A 1 269 ? 76.611 7.709 -112.232 1.00 86.00 269 GLN A O 1
ATOM 2091 N N . LEU A 1 270 ? 75.090 8.523 -110.797 1.00 80.12 270 LEU A N 1
ATOM 2092 C CA . LEU A 1 270 ? 75.074 9.881 -111.344 1.00 80.12 270 LEU A CA 1
ATOM 2093 C C . LEU A 1 270 ? 76.415 10.590 -111.147 1.00 80.12 270 LEU A C 1
ATOM 2095 O O . LEU A 1 270 ? 76.872 11.268 -112.063 1.00 80.12 270 LEU A O 1
ATOM 2099 N N . ALA A 1 271 ? 77.074 10.419 -110.000 1.00 80.44 271 ALA A N 1
ATOM 2100 C CA . ALA A 1 271 ? 78.411 10.950 -109.744 1.00 80.44 271 ALA A CA 1
ATOM 2101 C C . ALA A 1 271 ? 79.460 10.308 -110.666 1.00 80.44 271 ALA A C 1
ATOM 2103 O O . ALA A 1 271 ? 80.310 11.005 -111.207 1.00 80.44 271 ALA A O 1
ATOM 2104 N N . ALA A 1 272 ? 79.372 9.000 -110.919 1.00 80.69 272 ALA A N 1
ATOM 2105 C CA . ALA A 1 272 ? 80.244 8.307 -111.866 1.00 80.69 272 ALA A CA 1
ATOM 2106 C C . ALA A 1 272 ? 80.010 8.779 -113.314 1.00 80.69 272 ALA A C 1
ATOM 2108 O O . ALA A 1 272 ? 80.966 9.052 -114.040 1.00 80.69 272 ALA A O 1
ATOM 2109 N N . MET A 1 273 ? 78.746 8.943 -113.722 1.00 73.81 273 MET A N 1
ATOM 2110 C CA . MET A 1 273 ? 78.375 9.500 -115.030 1.00 73.81 273 MET A CA 1
ATOM 2111 C C . MET A 1 273 ? 78.847 10.954 -115.184 1.00 73.81 273 MET A C 1
ATOM 2113 O O . MET A 1 273 ? 79.434 11.306 -116.207 1.00 73.81 273 MET A O 1
ATOM 2117 N N . THR A 1 274 ? 78.650 11.796 -114.165 1.00 77.12 274 THR A N 1
ATOM 2118 C CA . THR A 1 274 ? 79.098 13.200 -114.178 1.00 77.12 274 THR A CA 1
ATOM 2119 C C . THR A 1 274 ? 80.616 13.333 -114.082 1.00 77.12 274 THR A C 1
ATOM 2121 O O . THR A 1 274 ? 81.159 14.225 -114.718 1.00 77.12 274 THR A O 1
ATOM 2124 N N . ALA A 1 275 ? 81.333 12.433 -113.401 1.00 75.69 275 ALA A N 1
ATOM 2125 C CA . ALA A 1 275 ? 82.800 12.374 -113.427 1.00 75.69 275 ALA A CA 1
ATOM 2126 C C . ALA A 1 275 ? 83.356 11.886 -114.779 1.00 75.69 275 ALA A C 1
ATOM 2128 O O . ALA A 1 275 ? 84.441 12.299 -115.188 1.00 75.69 275 ALA A O 1
ATOM 2129 N N . GLY A 1 276 ? 82.608 11.056 -115.513 1.00 75.62 276 GLY A N 1
ATOM 2130 C CA . GLY A 1 276 ? 82.920 10.704 -116.903 1.00 75.6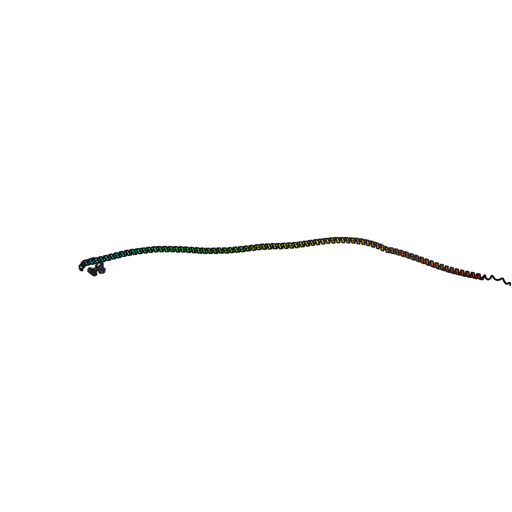2 276 GLY A CA 1
ATOM 2131 C C . GLY A 1 276 ? 82.655 11.844 -117.897 1.00 75.62 276 GLY A C 1
ATOM 2132 O O . GLY A 1 276 ? 83.306 11.927 -118.939 1.00 75.62 276 GLY A O 1
ATOM 2133 N N . GLN A 1 277 ? 81.742 12.759 -117.566 1.00 76.50 277 GLN A N 1
ATOM 2134 C CA . GLN A 1 277 ? 81.356 13.898 -118.400 1.00 76.50 277 GLN A CA 1
ATOM 2135 C C . GLN A 1 277 ? 82.512 14.861 -118.748 1.00 76.50 277 GLN A C 1
ATOM 2137 O O . GLN A 1 277 ? 82.639 15.174 -119.931 1.00 76.50 277 GLN A O 1
ATOM 2142 N N . PRO A 1 278 ? 83.398 15.305 -117.828 1.00 74.38 278 PRO A N 1
ATOM 2143 C CA . PRO A 1 278 ? 84.553 16.126 -118.181 1.00 74.38 278 PRO A CA 1
ATOM 2144 C C . PRO A 1 278 ? 85.567 15.369 -119.040 1.00 74.38 278 PRO A C 1
ATOM 2146 O O . PRO A 1 278 ? 86.159 15.981 -119.916 1.00 74.38 278 PRO A O 1
ATOM 2149 N N . VAL A 1 279 ? 85.729 14.051 -118.869 1.00 75.81 279 VAL A N 1
ATOM 2150 C CA . VAL A 1 279 ? 86.611 13.242 -119.734 1.00 75.81 279 VAL A CA 1
ATOM 2151 C C . VAL A 1 279 ? 86.054 13.177 -121.157 1.00 75.81 279 VAL A C 1
ATOM 2153 O O . VAL A 1 279 ? 86.798 13.298 -122.126 1.00 75.81 279 VAL A O 1
ATOM 2156 N N . LEU A 1 280 ? 84.736 13.016 -121.305 1.00 73.00 280 LEU A N 1
ATOM 2157 C CA . LEU A 1 280 ? 84.080 13.064 -122.612 1.00 73.00 280 LEU A CA 1
ATOM 2158 C C . LEU A 1 280 ? 84.138 14.466 -123.228 1.00 73.00 280 LEU A C 1
ATOM 2160 O O . LEU A 1 280 ? 84.437 14.585 -124.412 1.00 73.00 280 LEU A O 1
ATOM 2164 N N . LEU A 1 281 ? 83.908 15.522 -122.443 1.00 77.38 281 LEU A N 1
ATOM 2165 C CA . LEU A 1 281 ? 84.047 16.908 -122.900 1.00 77.38 281 LEU A CA 1
ATOM 2166 C C . LEU A 1 281 ? 85.490 17.234 -123.292 1.00 77.38 281 LEU A C 1
ATOM 2168 O O . LEU A 1 281 ? 85.691 17.897 -124.301 1.00 77.38 281 LEU A O 1
ATOM 2172 N N . GLN A 1 282 ? 86.482 16.725 -122.560 1.00 76.44 282 GLN A N 1
ATOM 2173 C CA . GLN A 1 282 ? 87.893 16.849 -122.911 1.00 76.44 282 GLN A CA 1
ATOM 2174 C C . GLN A 1 282 ? 88.190 16.126 -124.227 1.00 76.44 282 GLN A C 1
ATOM 2176 O O . GLN A 1 282 ? 88.784 16.726 -125.112 1.00 76.44 282 GLN A O 1
ATOM 2181 N N . LYS A 1 283 ? 87.694 14.897 -124.425 1.00 75.44 283 LYS A N 1
ATOM 2182 C CA . LYS A 1 283 ? 87.814 14.197 -125.718 1.00 75.44 283 LYS A CA 1
ATOM 2183 C C . LYS A 1 283 ? 87.146 14.958 -126.867 1.00 75.44 283 LYS A C 1
ATOM 2185 O O . LYS A 1 283 ? 87.655 14.949 -127.984 1.00 75.44 283 LYS A O 1
ATOM 2190 N N . VAL A 1 284 ? 86.011 15.614 -126.616 1.00 73.88 284 VAL A N 1
ATOM 2191 C CA . VAL A 1 284 ? 85.344 16.469 -127.611 1.00 73.88 284 VAL A CA 1
ATOM 2192 C C . VAL A 1 284 ? 86.156 17.737 -127.877 1.00 73.88 284 VAL A C 1
ATOM 2194 O O . VAL A 1 284 ? 86.281 18.118 -129.036 1.00 73.88 284 VAL A O 1
ATOM 2197 N N . ALA A 1 285 ? 86.736 18.365 -126.853 1.00 74.94 285 ALA A N 1
ATOM 2198 C CA . ALA A 1 285 ? 87.605 19.529 -127.001 1.00 74.94 285 ALA A CA 1
ATOM 2199 C C . ALA A 1 285 ? 88.888 19.180 -127.774 1.00 74.94 285 ALA A C 1
ATOM 2201 O O . ALA A 1 285 ? 89.225 19.880 -128.720 1.00 74.94 285 ALA A O 1
ATOM 2202 N N . GLU A 1 286 ? 89.534 18.053 -127.465 1.00 73.94 286 GLU A N 1
ATOM 2203 C CA . GLU A 1 286 ? 90.687 17.521 -128.206 1.00 73.94 286 GLU A CA 1
ATOM 2204 C C . GLU A 1 286 ? 90.324 17.230 -129.672 1.00 73.94 286 GLU A C 1
ATOM 2206 O O . GLU A 1 286 ? 91.067 17.587 -130.586 1.00 73.94 286 GLU A O 1
ATOM 2211 N N . ALA A 1 287 ? 89.149 16.646 -129.931 1.00 71.75 287 ALA A N 1
ATOM 2212 C CA . ALA A 1 287 ? 88.657 16.438 -131.294 1.00 71.75 287 ALA A CA 1
ATOM 2213 C C . ALA A 1 287 ? 88.341 17.762 -132.018 1.00 71.75 287 ALA A C 1
ATOM 2215 O O . ALA A 1 287 ? 88.570 17.879 -133.224 1.00 71.75 287 ALA A O 1
ATOM 2216 N N . GLN A 1 288 ? 87.828 18.766 -131.303 1.00 72.62 288 GLN A N 1
ATOM 2217 C CA . GLN A 1 288 ? 87.583 20.105 -131.841 1.00 72.62 288 GLN A CA 1
ATOM 2218 C C . GLN A 1 288 ? 88.891 20.848 -132.133 1.00 72.62 288 GLN A C 1
ATOM 2220 O O . GLN A 1 288 ? 88.986 21.472 -133.188 1.00 72.62 288 GLN A O 1
ATOM 2225 N N . GLU A 1 289 ? 89.906 20.747 -131.275 1.00 72.56 289 GLU A N 1
ATOM 2226 C CA . GLU A 1 289 ? 91.248 21.288 -131.522 1.00 72.56 289 GLU A CA 1
ATOM 2227 C C . GLU A 1 289 ? 91.934 20.591 -132.700 1.00 72.56 289 GLU A C 1
ATOM 2229 O O . GLU A 1 289 ? 92.496 21.255 -133.570 1.00 72.56 289 GLU A O 1
ATOM 2234 N N . ALA A 1 290 ? 91.821 19.266 -132.810 1.00 73.81 290 ALA A N 1
ATOM 2235 C CA . ALA A 1 290 ? 92.293 18.546 -133.991 1.00 73.81 290 ALA A CA 1
ATOM 2236 C C . ALA A 1 290 ? 91.577 19.034 -135.267 1.00 73.81 290 ALA A C 1
ATOM 2238 O O . ALA A 1 290 ? 92.206 19.235 -136.309 1.00 73.81 290 ALA A O 1
ATOM 2239 N N . ALA A 1 291 ? 90.268 19.298 -135.193 1.00 74.75 291 ALA A N 1
ATOM 2240 C CA . ALA A 1 291 ? 89.500 19.834 -136.314 1.00 74.75 291 ALA A CA 1
ATOM 2241 C C . ALA A 1 291 ? 89.873 21.288 -136.663 1.00 74.75 291 ALA A C 1
ATOM 2243 O O . ALA A 1 291 ? 89.903 21.637 -137.846 1.00 74.75 291 ALA A O 1
ATOM 2244 N N . THR A 1 292 ? 90.173 22.150 -135.684 1.00 72.94 292 THR A N 1
ATOM 2245 C CA . THR A 1 292 ? 90.636 23.523 -135.953 1.00 72.94 292 THR A CA 1
ATOM 2246 C C . THR A 1 292 ? 92.051 23.536 -136.517 1.00 72.94 292 THR A C 1
ATOM 2248 O O . THR A 1 292 ? 92.298 24.278 -137.466 1.00 72.94 292 THR A O 1
ATOM 2251 N N . GLN A 1 293 ? 92.949 22.672 -136.039 1.00 75.44 293 GLN A N 1
ATOM 2252 C CA . GLN A 1 293 ? 94.280 22.492 -136.628 1.00 75.44 293 GLN A CA 1
ATOM 2253 C C . GLN A 1 293 ? 94.193 22.030 -138.090 1.00 75.44 293 GLN A C 1
ATOM 2255 O O . GLN A 1 293 ? 94.862 22.604 -138.951 1.00 75.44 293 GLN A O 1
ATOM 2260 N N . LEU A 1 294 ? 93.308 21.074 -138.405 1.00 72.75 294 LEU A N 1
ATOM 2261 C CA . LEU A 1 294 ? 93.041 20.658 -139.789 1.00 72.75 294 LEU A CA 1
ATOM 2262 C C . LEU A 1 294 ? 92.454 21.796 -140.640 1.00 72.75 294 LEU A C 1
ATOM 2264 O O . LEU A 1 294 ? 92.840 21.955 -141.797 1.00 72.75 294 LEU A O 1
ATOM 2268 N N . ARG A 1 295 ? 91.564 22.629 -140.082 1.00 74.44 295 ARG A N 1
ATOM 2269 C CA . ARG A 1 295 ? 91.028 23.814 -140.780 1.00 74.44 295 ARG A CA 1
ATOM 2270 C C . ARG A 1 295 ? 92.094 24.877 -141.044 1.00 74.44 295 ARG A C 1
ATOM 2272 O O . ARG A 1 295 ? 92.092 25.456 -142.124 1.00 74.44 295 ARG A O 1
ATOM 2279 N N . ILE A 1 296 ? 93.003 25.125 -140.102 1.00 72.19 296 ILE A N 1
ATOM 2280 C CA . ILE A 1 296 ? 94.119 26.067 -140.286 1.00 72.19 296 ILE A CA 1
ATOM 2281 C C . ILE A 1 296 ? 95.090 25.536 -141.347 1.00 72.19 296 ILE A C 1
ATOM 2283 O O . ILE A 1 296 ? 95.505 26.299 -142.215 1.00 72.19 296 ILE A O 1
ATOM 2287 N N . ALA A 1 297 ? 95.396 24.234 -141.337 1.00 71.31 297 ALA A N 1
ATOM 2288 C CA . ALA A 1 297 ? 96.206 23.595 -142.376 1.00 71.31 297 ALA A CA 1
ATOM 2289 C C . ALA A 1 297 ? 95.549 23.677 -143.768 1.00 71.31 297 ALA A C 1
ATOM 2291 O O . ALA A 1 297 ? 96.228 23.874 -144.775 1.00 71.31 297 ALA A O 1
ATOM 2292 N N . LEU A 1 298 ? 94.219 23.573 -143.833 1.00 72.25 298 LEU A N 1
ATOM 2293 C CA . LEU A 1 298 ? 93.470 23.777 -145.071 1.00 72.25 298 LEU A CA 1
ATOM 2294 C C . LEU A 1 298 ? 93.522 25.247 -145.524 1.00 72.25 298 LEU A C 1
ATOM 2296 O O . LEU A 1 298 ? 93.717 25.515 -146.704 1.00 72.25 298 LEU A O 1
ATOM 2300 N N . ALA A 1 299 ? 93.402 26.205 -144.600 1.00 70.44 299 ALA A N 1
ATOM 2301 C CA . ALA A 1 299 ? 93.477 27.634 -144.908 1.00 70.44 299 ALA A CA 1
ATOM 2302 C C . ALA A 1 299 ? 94.870 28.062 -145.405 1.00 70.44 299 ALA A C 1
ATOM 2304 O O . ALA A 1 299 ? 94.967 28.880 -146.318 1.00 70.44 299 ALA A O 1
ATOM 2305 N N . THR A 1 300 ? 95.954 27.489 -144.870 1.00 70.62 300 THR A N 1
ATOM 2306 C CA . THR A 1 300 ? 97.312 27.744 -145.379 1.00 70.62 300 THR A CA 1
ATOM 2307 C C . THR A 1 300 ? 97.540 27.129 -146.760 1.00 70.62 300 THR A C 1
ATOM 2309 O O . THR A 1 300 ? 98.166 27.771 -147.600 1.00 70.62 300 THR A O 1
ATOM 2312 N N . GLN A 1 301 ? 96.980 25.948 -147.041 1.00 71.25 301 GLN A N 1
ATOM 2313 C CA . GLN A 1 301 ? 96.971 25.361 -148.390 1.00 71.25 301 GLN A CA 1
ATOM 2314 C C . GLN A 1 301 ? 96.165 26.211 -149.390 1.00 71.25 301 GLN A C 1
ATOM 2316 O O . GLN A 1 301 ? 96.622 26.436 -150.509 1.00 71.25 301 GLN A O 1
ATOM 2321 N N . ILE A 1 302 ? 95.007 26.744 -148.983 1.00 69.31 302 ILE A N 1
ATOM 2322 C CA . ILE A 1 302 ? 94.191 27.644 -149.817 1.00 69.31 302 ILE A CA 1
ATOM 2323 C C . ILE A 1 302 ? 94.934 28.963 -150.083 1.00 69.31 302 ILE A C 1
ATOM 2325 O O . ILE A 1 302 ? 95.001 29.391 -151.231 1.00 69.31 302 ILE A O 1
ATOM 2329 N N . GLY A 1 303 ? 95.586 29.556 -149.078 1.00 65.94 303 GLY A N 1
ATOM 2330 C CA . GLY A 1 303 ? 96.412 30.755 -149.273 1.00 65.94 303 GLY A CA 1
ATOM 2331 C C . GLY A 1 303 ? 97.609 30.524 -150.209 1.00 65.94 303 GLY A C 1
ATOM 2332 O O . GLY A 1 303 ? 97.950 31.389 -151.014 1.00 65.94 303 GLY A O 1
ATOM 2333 N N . GLN A 1 304 ? 98.226 29.337 -150.165 1.00 67.12 304 GLN A N 1
ATOM 2334 C CA . GLN A 1 304 ? 99.268 28.947 -151.124 1.00 67.12 304 GLN A CA 1
ATOM 2335 C C . GLN A 1 304 ? 98.711 28.789 -152.551 1.00 67.12 304 GLN A C 1
ATOM 2337 O O . GLN A 1 304 ? 99.373 29.194 -153.509 1.00 67.12 304 GLN A O 1
ATOM 2342 N N . ALA A 1 305 ? 97.487 28.272 -152.702 1.00 65.00 305 ALA A N 1
ATOM 2343 C CA . ALA A 1 305 ? 96.807 28.178 -153.993 1.00 65.00 305 ALA A CA 1
ATOM 2344 C C . ALA A 1 305 ? 96.418 29.561 -154.553 1.00 65.00 305 ALA A C 1
ATOM 2346 O O . ALA A 1 305 ? 96.624 29.805 -155.740 1.00 65.00 305 ALA A O 1
ATOM 2347 N N . GLU A 1 306 ? 95.953 30.488 -153.708 1.00 65.75 306 GLU A N 1
ATOM 2348 C CA . GLU A 1 306 ? 95.583 31.857 -154.103 1.00 65.75 306 GLU A CA 1
ATOM 2349 C C . GLU A 1 306 ? 96.781 32.663 -154.631 1.00 65.75 306 GLU A C 1
ATOM 2351 O O . GLU A 1 306 ? 96.677 33.346 -155.657 1.00 65.75 306 GLU A O 1
ATOM 2356 N N . VAL A 1 307 ? 97.951 32.531 -153.995 1.00 68.88 307 VAL A N 1
ATOM 2357 C CA . VAL A 1 307 ? 99.200 33.154 -154.467 1.00 68.88 307 VAL A CA 1
ATOM 2358 C C . VAL A 1 307 ? 99.638 32.576 -155.818 1.00 68.88 307 VAL A C 1
ATOM 2360 O O . VAL A 1 307 ? 100.063 33.337 -156.691 1.00 68.88 307 VAL A O 1
ATOM 2363 N N . MET A 1 308 ? 99.483 31.266 -156.035 1.00 65.06 308 MET A N 1
ATOM 2364 C CA . MET A 1 308 ? 99.774 30.630 -157.328 1.00 65.06 308 MET A CA 1
ATOM 2365 C C . MET A 1 308 ? 98.798 31.078 -158.425 1.00 65.06 308 MET A C 1
ATOM 2367 O O . MET A 1 308 ? 99.227 31.389 -159.537 1.00 65.06 308 MET A O 1
ATOM 2371 N N . THR A 1 309 ? 97.504 31.215 -158.120 1.00 67.81 309 THR A N 1
ATOM 2372 C CA . THR A 1 309 ? 96.528 31.775 -159.073 1.00 67.81 309 THR A CA 1
ATOM 2373 C C . THR A 1 309 ? 96.777 33.255 -159.367 1.00 67.81 309 THR A C 1
ATOM 2375 O O . THR A 1 309 ? 96.653 33.674 -160.515 1.00 67.81 309 THR A O 1
ATOM 2378 N N . GLY A 1 310 ? 97.222 34.047 -158.386 1.00 67.06 310 GLY A N 1
ATOM 2379 C CA . GLY A 1 310 ? 97.604 35.447 -158.602 1.00 67.06 310 GLY A CA 1
ATOM 2380 C C . GLY A 1 310 ? 98.848 35.617 -159.485 1.00 67.06 310 GLY A C 1
ATOM 2381 O O . GLY A 1 310 ? 98.981 36.625 -160.182 1.00 67.06 310 GLY A O 1
ATOM 2382 N N . GLN A 1 311 ? 99.752 34.633 -159.499 1.00 66.25 311 GLN A N 1
ATOM 2383 C CA . GLN A 1 311 ? 100.889 34.598 -160.425 1.00 66.25 311 GLN A CA 1
ATOM 2384 C C . GLN A 1 311 ? 100.471 34.189 -161.846 1.00 66.25 311 GLN A C 1
ATOM 2386 O O . GLN A 1 311 ? 101.035 34.712 -162.806 1.00 66.25 311 GLN A O 1
ATOM 2391 N N . LEU A 1 312 ? 99.463 33.325 -161.995 1.00 65.44 312 LEU A N 1
ATOM 2392 C CA . LEU A 1 312 ? 98.910 32.939 -163.299 1.00 65.44 312 LEU A CA 1
ATOM 2393 C C . LEU A 1 312 ? 98.157 34.096 -163.970 1.00 65.44 312 LEU A C 1
ATOM 2395 O O . LEU A 1 312 ? 98.470 34.429 -165.107 1.00 65.44 312 LEU A O 1
ATOM 2399 N N . VAL A 1 313 ? 97.295 34.810 -163.237 1.00 68.56 313 VAL A N 1
ATOM 2400 C CA . VAL A 1 313 ? 96.554 35.972 -163.776 1.00 68.56 313 VAL A CA 1
ATOM 2401 C C . VAL A 1 313 ? 97.493 37.098 -164.235 1.00 68.56 313 VAL A C 1
ATOM 2403 O O . VAL A 1 313 ? 97.231 37.754 -165.238 1.00 68.56 313 VAL A O 1
ATOM 2406 N N . ARG A 1 314 ? 98.629 37.302 -163.549 1.00 66.06 314 ARG A N 1
ATOM 2407 C CA . ARG A 1 314 ? 99.659 38.274 -163.970 1.00 66.06 314 ARG A CA 1
ATOM 2408 C C . ARG A 1 314 ? 100.441 37.844 -165.211 1.00 66.06 314 ARG A C 1
ATOM 2410 O O . ARG A 1 314 ? 101.005 38.707 -165.880 1.00 66.06 314 ARG A O 1
ATOM 2417 N N . ASN A 1 315 ? 100.534 36.545 -165.485 1.00 64.81 315 ASN A N 1
ATOM 2418 C CA . ASN A 1 315 ? 101.147 36.041 -166.711 1.00 64.81 315 ASN A CA 1
ATOM 2419 C C . ASN A 1 315 ? 100.156 36.112 -167.879 1.00 64.81 315 ASN A C 1
ATOM 2421 O O . ASN A 1 315 ? 100.552 36.542 -168.958 1.00 64.81 315 ASN A O 1
ATOM 2425 N N . ASP A 1 316 ? 98.876 35.815 -167.643 1.00 64.12 316 ASP A N 1
ATOM 2426 C CA . ASP A 1 316 ? 97.823 35.912 -168.661 1.00 64.12 316 ASP A CA 1
ATOM 2427 C C . ASP A 1 316 ? 97.600 37.362 -169.121 1.00 64.12 316 ASP A C 1
ATOM 2429 O O . ASP A 1 316 ? 97.597 37.627 -170.323 1.00 64.12 316 ASP A O 1
ATOM 2433 N N . SER A 1 317 ? 97.570 38.339 -168.203 1.00 64.50 317 SER A N 1
ATOM 2434 C CA . SER A 1 317 ? 97.468 39.763 -168.577 1.00 64.50 317 SER A CA 1
ATOM 2435 C C . SER A 1 317 ? 98.670 40.255 -169.399 1.00 64.50 317 SER A C 1
ATOM 2437 O O . SER A 1 317 ? 98.555 41.172 -170.206 1.00 64.50 317 SER A O 1
ATOM 2439 N N . LYS A 1 318 ? 99.842 39.634 -169.216 1.00 66.38 318 LYS A N 1
ATOM 2440 C CA . LYS A 1 318 ? 101.069 39.965 -169.957 1.00 66.38 318 LYS A CA 1
ATOM 2441 C C . LYS A 1 318 ? 101.097 39.338 -171.352 1.00 66.38 318 LYS A C 1
ATOM 2443 O O . LYS A 1 318 ? 101.762 39.861 -172.242 1.00 66.38 318 LYS A O 1
ATOM 2448 N N . ILE A 1 319 ? 100.377 38.232 -171.540 1.00 67.75 319 ILE A N 1
ATOM 2449 C CA . ILE A 1 319 ? 100.167 37.589 -172.840 1.00 67.75 319 ILE A CA 1
ATOM 2450 C C . ILE A 1 319 ? 99.144 38.392 -173.660 1.00 67.75 319 ILE A C 1
ATOM 2452 O O . ILE A 1 319 ? 99.391 38.646 -174.838 1.00 67.75 319 ILE A O 1
ATOM 2456 N N . GLU A 1 320 ? 98.072 38.892 -173.036 1.00 65.69 320 GLU A N 1
ATOM 2457 C CA . GLU A 1 320 ? 97.078 39.748 -173.709 1.00 65.69 320 GLU A CA 1
ATOM 2458 C C . GLU A 1 320 ? 97.665 41.086 -174.199 1.00 65.69 320 GLU A C 1
ATOM 2460 O O . GLU A 1 320 ? 97.379 41.510 -175.321 1.00 65.69 320 GLU A O 1
ATOM 2465 N N . GLU A 1 321 ? 98.544 41.729 -173.420 1.00 65.69 321 GLU A N 1
ATOM 2466 C CA . GLU A 1 321 ? 99.244 42.956 -173.844 1.00 65.69 321 GLU A CA 1
ATOM 2467 C C . GLU A 1 321 ? 100.180 42.719 -175.049 1.00 65.69 321 GLU A C 1
ATOM 2469 O O . GLU A 1 321 ? 100.295 43.573 -175.935 1.00 65.69 321 GLU A O 1
ATOM 2474 N N . LEU A 1 322 ? 100.824 41.548 -175.126 1.00 66.75 322 LEU A N 1
ATOM 2475 C CA . LEU A 1 322 ? 101.693 41.184 -176.251 1.00 66.75 322 LEU A CA 1
ATOM 2476 C C . LEU A 1 322 ? 100.899 40.849 -177.525 1.00 66.75 322 LEU A C 1
ATOM 2478 O O . LEU A 1 322 ? 101.357 41.176 -178.625 1.00 66.75 322 LEU A O 1
ATOM 2482 N N . ASP A 1 323 ? 99.703 40.269 -177.402 1.00 66.62 323 ASP A N 1
ATOM 2483 C CA . ASP A 1 323 ? 98.825 40.002 -178.550 1.00 66.62 323 ASP A CA 1
ATOM 2484 C C . ASP A 1 323 ? 98.175 41.281 -179.108 1.00 66.62 323 ASP A C 1
ATOM 2486 O O . ASP A 1 323 ? 98.061 41.429 -180.330 1.00 66.62 323 ASP A O 1
ATOM 2490 N N . GLN A 1 324 ? 97.842 42.260 -178.259 1.00 66.56 324 GLN A N 1
ATOM 2491 C CA . GLN A 1 324 ? 97.366 43.575 -178.718 1.00 66.56 324 GLN A CA 1
ATOM 2492 C C . GLN A 1 324 ? 98.453 44.352 -179.483 1.00 66.56 324 GLN A C 1
ATOM 2494 O O . GLN A 1 324 ? 98.174 44.947 -180.528 1.00 66.56 324 GLN A O 1
ATOM 2499 N N . LEU A 1 325 ? 99.713 44.284 -179.035 1.00 64.81 325 LEU A N 1
ATOM 2500 C CA . LEU A 1 325 ? 100.853 44.871 -179.755 1.00 64.81 325 LEU A CA 1
ATOM 2501 C C . LEU A 1 325 ? 101.130 44.170 -181.094 1.00 64.81 325 LEU A C 1
ATOM 2503 O O . LEU A 1 325 ? 101.479 44.826 -182.079 1.00 64.81 325 LEU A O 1
ATOM 2507 N N . ARG A 1 326 ? 100.931 42.848 -181.167 1.00 71.00 326 ARG A N 1
ATOM 2508 C CA . ARG A 1 326 ? 101.046 42.087 -182.419 1.00 71.00 326 ARG A CA 1
ATOM 2509 C C . ARG A 1 326 ? 99.964 42.478 -183.431 1.00 71.00 326 ARG A C 1
ATOM 2511 O O . ARG A 1 326 ? 100.275 42.594 -184.616 1.00 71.00 326 ARG A O 1
ATOM 2518 N N . LEU A 1 327 ? 98.723 42.685 -182.986 1.00 66.69 327 LEU A N 1
ATOM 2519 C CA . LEU A 1 327 ? 97.608 43.105 -183.845 1.00 66.69 327 LEU A CA 1
ATOM 2520 C C . LEU A 1 327 ? 97.827 44.509 -184.431 1.00 66.69 327 LEU A C 1
ATOM 2522 O O . LEU A 1 327 ? 97.660 44.680 -185.639 1.00 66.69 327 LEU A O 1
ATOM 2526 N N . MET A 1 328 ? 98.317 45.469 -183.637 1.00 67.06 328 MET A N 1
ATOM 2527 C CA . MET A 1 328 ? 98.641 46.813 -184.144 1.00 67.06 328 MET A CA 1
ATOM 2528 C C . MET A 1 328 ? 99.758 46.800 -185.201 1.00 67.06 328 MET A C 1
ATOM 2530 O O . MET A 1 328 ? 99.648 47.459 -186.235 1.00 67.06 328 MET A O 1
ATOM 2534 N N . LEU A 1 329 ? 100.801 45.983 -185.013 1.00 63.16 329 LEU A N 1
ATOM 2535 C CA . LEU A 1 329 ? 101.890 45.851 -185.992 1.00 63.16 329 LEU A CA 1
ATOM 2536 C C . LEU A 1 329 ? 101.444 45.189 -187.312 1.00 63.16 329 LEU A C 1
ATOM 2538 O O . LEU A 1 329 ? 102.060 45.410 -188.359 1.00 63.16 329 LEU A O 1
ATOM 2542 N N . ILE A 1 330 ? 100.377 44.383 -187.291 1.00 66.62 330 ILE A N 1
ATOM 2543 C CA . ILE A 1 330 ? 99.788 43.780 -188.498 1.00 66.62 330 ILE A CA 1
ATOM 2544 C C . ILE A 1 330 ? 98.955 44.815 -189.272 1.00 66.62 330 ILE A C 1
ATOM 2546 O O . ILE A 1 330 ? 99.039 44.856 -190.504 1.00 66.62 330 ILE A O 1
ATOM 2550 N N . GLU A 1 331 ? 98.217 45.688 -188.582 1.00 60.81 331 GLU A N 1
ATOM 2551 C CA . GLU A 1 331 ? 97.442 46.770 -189.209 1.00 60.81 331 GLU A CA 1
ATOM 2552 C C . GLU A 1 331 ? 98.340 47.846 -189.842 1.00 60.81 331 GLU A C 1
ATOM 2554 O O . GLU A 1 331 ? 98.100 48.251 -190.984 1.00 60.81 331 GLU A O 1
ATOM 2559 N N . GLU A 1 332 ? 99.435 48.238 -189.181 1.00 61.53 332 GLU A N 1
ATOM 2560 C CA . GLU A 1 332 ? 100.408 49.187 -189.750 1.00 61.53 332 GLU A CA 1
ATOM 2561 C C . GLU A 1 332 ? 101.124 48.618 -190.989 1.00 61.53 332 GLU A C 1
ATOM 2563 O O . GLU A 1 332 ? 101.357 49.328 -191.976 1.00 61.53 332 GLU A O 1
ATOM 2568 N N . ARG A 1 333 ? 101.408 47.309 -191.005 1.00 61.72 333 ARG A N 1
ATOM 2569 C CA . ARG A 1 333 ? 102.021 46.635 -192.160 1.00 61.72 333 ARG A CA 1
ATOM 2570 C C . ARG A 1 333 ? 101.064 46.529 -193.354 1.00 61.72 333 ARG A C 1
ATOM 2572 O O . ARG A 1 333 ? 101.509 46.685 -194.495 1.00 61.72 333 ARG A O 1
ATOM 2579 N N . ALA A 1 334 ? 99.769 46.312 -193.117 1.00 59.38 334 ALA A N 1
ATOM 2580 C CA . ALA A 1 334 ? 98.756 46.282 -194.174 1.00 59.38 334 ALA A CA 1
ATOM 2581 C C . ALA A 1 334 ? 98.556 47.667 -194.820 1.00 59.38 334 ALA A C 1
ATOM 2583 O O . ALA A 1 334 ? 98.439 47.775 -196.044 1.00 59.38 334 ALA A O 1
ATOM 2584 N N . GLN A 1 335 ? 98.601 48.742 -194.026 1.00 61.31 335 GLN A N 1
ATOM 2585 C CA . GLN A 1 335 ? 98.457 50.114 -194.529 1.00 61.31 335 GLN A CA 1
ATOM 2586 C C . GLN A 1 335 ? 99.656 50.576 -195.377 1.00 61.31 335 GLN A C 1
ATOM 2588 O O . GLN A 1 335 ? 99.472 51.290 -196.369 1.00 61.31 335 GLN A O 1
ATOM 2593 N N . LEU A 1 336 ? 100.876 50.131 -195.054 1.00 59.22 336 LEU A N 1
ATOM 2594 C CA . LEU A 1 336 ? 102.073 50.442 -195.848 1.00 59.22 336 LEU A CA 1
ATOM 2595 C C . LEU A 1 336 ? 102.131 49.672 -197.181 1.00 59.22 336 LEU A C 1
ATOM 2597 O O . LEU A 1 336 ? 102.614 50.218 -198.174 1.00 59.22 336 LEU A O 1
ATOM 2601 N N . GLN A 1 337 ? 101.575 48.456 -197.253 1.00 58.44 337 GLN A N 1
ATOM 2602 C CA . GLN A 1 337 ? 101.502 47.686 -198.505 1.00 58.44 337 GLN A CA 1
ATOM 2603 C C . GLN A 1 337 ? 100.487 48.258 -199.511 1.00 58.44 337 GLN A C 1
ATOM 2605 O O . GLN A 1 337 ? 100.750 48.254 -200.713 1.00 58.44 337 GLN A O 1
ATOM 2610 N N . VAL A 1 338 ? 99.367 48.820 -199.043 1.00 59.94 338 VAL A N 1
ATOM 2611 C CA . VAL A 1 338 ? 98.347 49.431 -199.921 1.00 59.94 338 VAL A CA 1
ATOM 2612 C C . VAL A 1 338 ? 98.824 50.759 -200.524 1.00 59.94 338 VAL A C 1
ATOM 2614 O O . VAL A 1 338 ? 98.485 51.083 -201.662 1.00 59.94 338 VAL A O 1
ATOM 2617 N N . ARG A 1 339 ? 99.660 51.523 -199.810 1.00 57.75 339 ARG A N 1
ATOM 2618 C CA . ARG A 1 339 ? 100.188 52.797 -200.331 1.00 57.75 339 ARG A CA 1
ATOM 2619 C C . ARG A 1 339 ? 101.294 52.615 -201.373 1.00 57.75 339 ARG A C 1
ATOM 2621 O O . ARG A 1 339 ? 101.350 53.402 -202.312 1.00 57.75 339 ARG A O 1
ATOM 2628 N N . LEU A 1 340 ? 102.102 51.559 -201.269 1.00 55.50 340 LEU A N 1
ATOM 2629 C CA . LEU A 1 340 ? 103.107 51.205 -202.282 1.00 55.50 340 LEU A CA 1
ATOM 2630 C C . LEU A 1 340 ? 102.463 50.764 -203.609 1.00 55.50 340 LEU A C 1
ATOM 2632 O O . LEU A 1 340 ? 102.900 51.200 -204.672 1.00 55.50 340 LEU A O 1
ATOM 2636 N N . ALA A 1 341 ? 101.356 50.016 -203.555 1.00 55.56 341 ALA A N 1
ATOM 2637 C CA . ALA A 1 341 ? 100.622 49.588 -204.750 1.00 55.56 341 ALA A CA 1
ATOM 2638 C C . ALA A 1 341 ? 99.976 50.755 -205.530 1.00 55.56 341 ALA A C 1
ATOM 2640 O O . ALA A 1 341 ? 99.784 50.663 -206.742 1.00 55.56 341 ALA A O 1
ATOM 2641 N N . HIS A 1 342 ? 99.674 51.877 -204.863 1.00 53.75 342 HIS A N 1
ATOM 2642 C CA . HIS A 1 342 ? 99.066 53.039 -205.516 1.00 53.75 342 HIS A CA 1
ATOM 2643 C C . HIS A 1 342 ? 100.069 53.929 -206.275 1.00 53.75 342 HIS A C 1
ATOM 2645 O O . HIS A 1 342 ? 99.648 54.662 -207.172 1.00 53.75 342 HIS A O 1
ATOM 2651 N N . CYS A 1 343 ? 101.371 53.839 -205.973 1.00 52.88 343 CYS A N 1
ATOM 2652 C CA . CYS A 1 343 ? 102.424 54.579 -206.681 1.00 52.88 343 CYS A CA 1
ATOM 2653 C C . CYS A 1 343 ? 102.867 53.906 -207.995 1.00 52.88 343 CYS A C 1
ATOM 2655 O O . CYS A 1 343 ? 103.286 54.606 -208.909 1.00 52.88 343 CYS A O 1
ATOM 2657 N N . GLU A 1 344 ? 102.721 52.585 -208.147 1.00 51.44 344 GLU A N 1
ATOM 2658 C CA . GLU A 1 344 ? 103.241 51.859 -209.324 1.00 51.44 344 GLU A CA 1
ATOM 2659 C C . GLU A 1 344 ? 102.256 51.761 -210.511 1.00 51.44 344 GLU A C 1
ATOM 2661 O O . GLU A 1 344 ? 102.662 51.455 -211.632 1.00 51.44 344 GLU A O 1
ATOM 2666 N N . GLN A 1 345 ? 100.961 52.056 -210.326 1.00 47.91 345 GLN A N 1
ATOM 2667 C CA . GLN A 1 345 ? 99.932 51.851 -211.366 1.00 47.91 345 GLN A CA 1
ATOM 2668 C C . GLN A 1 345 ? 99.508 53.097 -212.165 1.00 47.91 345 GLN A C 1
ATOM 2670 O O . GLN A 1 345 ? 98.645 52.990 -213.037 1.00 47.91 345 GLN A O 1
ATOM 2675 N N . ARG A 1 346 ? 100.124 54.268 -211.957 1.00 44.97 346 ARG A N 1
ATOM 2676 C CA . ARG A 1 346 ? 99.845 55.469 -212.779 1.00 44.97 346 ARG A CA 1
ATOM 2677 C C . ARG A 1 346 ? 101.032 56.022 -213.577 1.00 44.97 346 ARG A C 1
ATOM 2679 O O . ARG A 1 346 ? 100.901 57.083 -214.173 1.00 44.97 346 ARG A O 1
ATOM 2686 N N . GLU A 1 347 ? 102.114 55.250 -213.702 1.00 43.44 347 GLU A N 1
ATOM 2687 C CA . GLU A 1 347 ? 103.223 55.491 -214.648 1.00 43.44 347 GLU A CA 1
ATOM 2688 C C . GLU A 1 347 ? 103.104 54.711 -215.981 1.00 43.44 347 GLU A C 1
ATOM 2690 O O . GLU A 1 347 ? 104.002 54.790 -216.813 1.00 43.44 347 GLU A O 1
ATOM 2695 N N . ARG A 1 348 ? 102.023 53.954 -216.251 1.00 44.81 348 ARG A N 1
ATOM 2696 C CA . ARG A 1 348 ? 101.996 53.002 -217.394 1.00 44.81 348 ARG A CA 1
ATOM 2697 C C . ARG A 1 348 ? 100.835 53.069 -218.395 1.00 44.81 348 ARG A C 1
ATOM 2699 O O . ARG A 1 348 ? 100.643 52.112 -219.137 1.00 44.81 348 ARG A O 1
ATOM 2706 N N . ALA A 1 349 ? 100.110 54.183 -218.518 1.00 42.16 349 ALA A N 1
ATOM 2707 C CA . ALA A 1 349 ? 99.194 54.352 -219.657 1.00 42.16 349 ALA A CA 1
ATOM 2708 C C . ALA A 1 349 ? 98.878 55.821 -219.986 1.00 42.16 349 ALA A C 1
ATOM 2710 O O . ALA A 1 349 ? 97.826 56.304 -219.590 1.00 42.16 349 ALA A O 1
ATOM 2711 N N . THR A 1 350 ? 99.778 56.506 -220.708 1.00 40.97 350 THR A N 1
ATOM 2712 C CA . THR A 1 350 ? 99.461 57.304 -221.920 1.00 40.97 350 THR A CA 1
ATOM 2713 C C . THR A 1 350 ? 100.717 57.982 -222.488 1.00 40.97 350 THR A C 1
ATOM 2715 O O . THR A 1 350 ? 101.041 59.101 -222.104 1.00 40.97 350 THR A O 1
ATOM 2718 N N . GLN A 1 351 ? 101.387 57.298 -223.419 1.00 41.72 351 GLN A N 1
ATOM 2719 C CA . GLN A 1 351 ? 101.921 57.792 -224.704 1.00 41.72 351 GLN A CA 1
ATOM 2720 C C . GLN A 1 351 ? 102.231 56.513 -225.512 1.00 41.72 351 GLN A C 1
ATOM 2722 O O . GLN A 1 351 ? 102.873 55.612 -224.988 1.00 41.72 351 GLN A O 1
ATOM 2727 N N . ASP A 1 352 ? 101.585 56.270 -226.655 1.00 47.66 352 ASP A N 1
ATOM 2728 C CA . ASP A 1 352 ? 101.956 56.916 -227.921 1.00 47.66 352 ASP A CA 1
ATOM 2729 C C . ASP A 1 352 ? 100.967 57.929 -228.524 1.00 47.66 352 ASP A C 1
ATOM 2731 O O . ASP A 1 352 ? 99.762 57.689 -228.620 1.00 47.66 352 ASP A O 1
ATOM 2735 N N . GLY A 1 353 ? 101.544 59.050 -228.998 1.00 39.59 353 GLY A N 1
ATOM 2736 C CA . GLY A 1 353 ? 100.886 60.099 -229.785 1.00 39.59 353 GLY A CA 1
ATOM 2737 C C . GLY A 1 353 ? 101.586 61.477 -229.848 1.00 39.59 353 GLY A C 1
ATOM 2738 O O . GLY A 1 353 ? 100.948 62.462 -229.491 1.00 39.59 353 GLY A O 1
ATOM 2739 N N . LYS A 1 354 ? 102.847 61.582 -230.314 1.00 45.97 354 LYS A N 1
ATOM 2740 C CA . LYS A 1 354 ? 103.375 62.644 -231.222 1.00 45.97 354 LYS A CA 1
ATOM 2741 C C . LYS A 1 354 ? 104.843 62.357 -231.596 1.00 45.97 354 LYS A C 1
ATOM 2743 O O . LYS A 1 354 ? 105.563 61.840 -230.744 1.00 45.97 354 LYS A O 1
ATOM 2748 N N . PRO A 1 355 ? 105.250 62.593 -232.859 1.00 61.28 355 PRO A N 1
ATOM 2749 C CA . PRO A 1 355 ? 106.325 61.826 -233.471 1.00 61.28 355 PRO A CA 1
ATOM 2750 C C . PRO A 1 355 ? 107.521 62.731 -233.761 1.00 61.28 355 PRO A C 1
ATOM 2752 O O . PRO A 1 355 ? 107.575 63.400 -234.791 1.00 61.28 355 PRO A O 1
ATOM 2755 N N . GLY A 1 356 ? 108.456 62.794 -232.826 1.00 50.91 356 GLY A N 1
ATOM 2756 C CA . GLY A 1 356 ? 109.277 63.998 -232.750 1.00 50.91 356 GLY A CA 1
ATOM 2757 C C . GLY A 1 356 ? 108.487 65.224 -232.303 1.00 50.91 356 GLY A C 1
ATOM 2758 O O . GLY A 1 356 ? 107.234 65.172 -232.194 1.00 50.91 356 GLY A O 1
#

Radius of gyration: 135.45 Å; chains: 1; bounding box: 197×74×386 Å

Sequence (356 aa):
MARAGILYSDLANAAARLVAEGKNPTVDSVRVALGSTGSKSTIAPLLKRWKAEHQDAVVDVAQGLGLPGPLLQAMKGIHEKLQDDVQQQLEQARDAHHVALLAAHEATQQAEDEKRVLQEGKAALSTDLDQVRESRAQLDAQYQAMAIRQAVLQAEQDGAQQRLLDRAAEVAALNGQLTQARAQFDHYLDAAAEQRTQERQAAEQRVMRVEQELAGLRQQHLQQQVALSRYEARISQLQDDNSQLKGDLQDAKKSWEACRTERDLLAYQLAAMTAGQPVLLQKVAEAQEAATQLRIALATQIGQAEVMTGQLVRNDSKIEELDQLRLMLIEERAQLQVRLAHCEQRERATQDGKPG